Protein AF-A0A6G3WVZ4-F1 (afdb_monomer)

Foldseek 3Di:
DDLFDKDKDKDKDWDKDFDDLLLLLQLVCLQVVWHKFWADPVGATDVVHDQADPVPRDGTDFIWTFAQKWFFQDKDWDCQDDPPALDRHTWIFTFTQTQQHNGTDTFTEDDPDPVRDDGGFMWGFDADPHGDSDPCSRSGIYGDPDDRDNDHTHTDPSDDPDTDGMDIGIDMDIDMDTQDDQLSVQVVVVVVVWWKFFADPPPRDTDPSYRQADPVPRGGTDHIDTDDPDDDDPDKDWDADDDPPVPVDPDDPGDIDD

pLDDT: mean 92.44, std 9.27, range [46.09, 98.81]

Organism: NCBI:txid2706086

Nearest PDB structures (foldseek):
  6ok1-assembly1_D  TM=7.361E-01  e=2.446E-07  Thermomonospora curvata DSM 43183
  3irb-assembly2_B  TM=8.089E-01  e=1.164E-05  Saccharolobus solfataricus
  3irb-assembly1_A  TM=7.964E-01  e=2.155E-05  Saccharolobus solfataricus
  7pyt-assembly1_A  TM=6.857E-01  e=2.696E-05  Geobacter metallireducens GS-15
  5m3k-assembly1_E  TM=5.853E-01  e=7.386E-05  Pseudomonas protegens Pf-5

Secondary structure (DSSP, 8-state):
--SS--EEEEEE--EEEE--HHHHHHHHHHHHT-EEEEE-TTSPEESS--SB-TTT--B--EEEEE-SEEEEEEEEEESS--TTSS-SS-EEEEEEEETT-SS-EEEEE--SSGGG--TT-EEEEEE-SS--SSGGGEEEEEE--------PPEE-----SS---EEEE--EEEEEE--HHHHHHHHHHHHTT-EEEEE-TTT--EESS--SB-TTT--B--EEEEE-S-------EEE-S--TT-TT---PSSEEE-

Mean predicted aligned error: 7.7 Å

InterPro domains:
  IPR002878 ChsH2, C-terminal OB-fold domain [PF01796] (64-127)
  IPR012340 Nucleic acid-binding, OB-fold [SSF50249] (3-136)
  IPR012340 Nucleic acid-binding, OB-fold [SSF50249] (162-258)
  IPR022002 ChsH2, rubredoxin-like zinc ribbon domain [PF12172] (188-219)
  IPR052513 Thioester Dehydratase-Related Protein [PTHR34075] (157-257)

Radius of gyration: 27.41 Å; Cα contacts (8 Å, |Δi|>4): 533; chains: 1; bounding box: 62×41×70 Å

Solvent-accessible surface area (backbone atoms only — not comparable to full-atom values): 14886 Å² total; per-residue (Å²): 129,78,87,46,50,71,44,84,42,76,50,74,61,64,47,76,43,77,44,55,72,62,54,14,26,31,26,30,23,34,41,75,76,37,48,41,24,26,39,46,97,89,65,47,19,32,30,74,50,60,60,46,39,92,85,79,64,46,79,40,78,51,32,24,38,34,50,67,35,29,32,28,70,43,74,48,77,37,86,72,52,55,96,89,44,91,46,89,55,51,33,30,44,28,30,30,32,30,26,47,43,67,35,55,36,78,46,47,32,61,49,98,46,68,90,77,60,56,70,69,40,38,27,29,63,40,68,34,95,70,52,85,41,39,83,63,16,45,52,26,30,34,82,39,100,60,77,88,61,91,43,75,52,42,83,41,92,59,80,60,100,77,63,37,53,60,50,74,47,86,39,75,47,83,46,77,46,64,71,40,64,42,35,28,52,35,56,56,33,45,77,73,75,40,50,42,19,28,30,26,84,85,81,61,53,68,37,72,80,26,75,43,46,31,90,87,76,75,44,71,29,79,51,74,42,81,46,72,99,73,84,77,87,87,60,72,48,76,45,76,69,83,60,93,83,47,82,86,54,98,66,67,73,71,39,79,52,108

Sequence (258 aa):
MSDVLSAPLVVEFPFTRSLGPVQSAFLTGLRERTVLGVRTEDGTVLVPPVEYDPVTANEIRDLVEVAPTGTVTTWAWNPSPGRDQPLPTPFAWVLVRLDGAGTALLHVLDAPGPDAVRTGMRVRIRWAATRTGAITDIACFEPYEGEPGHCEPAPHTGEFAEPVTGIVTPARLDYVHTPGRAQSAYIKALEERRTVGERCPACRKVYVPPRGACPTCGVATAEQVEVGPRGTVTTFCIVNIKAAHTANLDIEVPYVYA

Structure (mmCIF, N/CA/C/O backbone):
data_AF-A0A6G3WVZ4-F1
#
_entry.id   AF-A0A6G3WVZ4-F1
#
loop_
_atom_site.group_PDB
_atom_site.id
_atom_site.type_symbol
_atom_site.label_atom_id
_atom_site.label_alt_id
_atom_site.label_comp_id
_atom_site.label_asym_id
_atom_site.label_entity_id
_atom_site.label_seq_id
_atom_site.pdbx_PDB_ins_code
_atom_site.Cartn_x
_atom_site.Cartn_y
_atom_site.Cartn_z
_atom_site.occupancy
_atom_site.B_iso_or_equiv
_atom_site.auth_seq_id
_atom_site.auth_comp_id
_atom_site.auth_asym_id
_atom_site.auth_atom_id
_atom_site.pdbx_PDB_model_num
ATOM 1 N N . MET A 1 1 ? 1.810 -18.420 -36.566 1.00 46.09 1 MET A N 1
ATOM 2 C CA . MET A 1 1 ? 2.264 -18.146 -35.185 1.00 46.09 1 MET A CA 1
ATOM 3 C C . MET A 1 1 ? 2.938 -16.788 -35.199 1.00 46.09 1 MET A C 1
ATOM 5 O O . MET A 1 1 ? 3.612 -16.501 -36.175 1.00 46.09 1 MET A O 1
ATOM 9 N N . SER A 1 2 ? 2.678 -15.929 -34.215 1.00 53.75 2 SER A N 1
ATOM 10 C CA . SER A 1 2 ? 3.282 -14.592 -34.164 1.00 53.75 2 SER A CA 1
ATOM 11 C C . SER A 1 2 ? 4.810 -14.704 -34.089 1.00 53.75 2 SER A C 1
ATOM 13 O O . SER A 1 2 ? 5.320 -15.350 -33.180 1.00 53.75 2 SER A O 1
ATOM 15 N N . ASP A 1 3 ? 5.534 -14.052 -35.004 1.00 78.31 3 ASP A N 1
ATOM 16 C CA . ASP A 1 3 ? 7.004 -13.948 -34.961 1.00 78.31 3 ASP A CA 1
ATOM 17 C C . ASP A 1 3 ? 7.520 -13.085 -33.796 1.00 78.31 3 ASP A C 1
ATOM 19 O O . ASP A 1 3 ? 8.730 -13.037 -33.541 1.00 78.31 3 ASP A O 1
ATOM 23 N N . VAL A 1 4 ? 6.612 -12.396 -33.103 1.00 91.62 4 VAL A N 1
ATOM 24 C CA . VAL A 1 4 ? 6.893 -11.565 -31.934 1.00 91.62 4 VAL A CA 1
ATOM 25 C C . VAL A 1 4 ? 6.910 -12.444 -30.687 1.00 91.62 4 VAL A C 1
ATOM 27 O O . VAL A 1 4 ? 5.941 -13.155 -30.417 1.00 91.62 4 VAL A O 1
ATOM 30 N N . LEU A 1 5 ? 8.018 -12.378 -29.946 1.00 93.19 5 LEU A N 1
ATOM 31 C CA . LEU A 1 5 ? 8.204 -13.077 -28.678 1.00 93.19 5 LEU A CA 1
ATOM 32 C C . LEU A 1 5 ? 7.252 -12.521 -27.614 1.00 93.19 5 LEU A C 1
ATOM 34 O O . LEU A 1 5 ? 6.790 -11.385 -27.703 1.00 93.19 5 LEU A O 1
ATOM 38 N N . SER A 1 6 ? 6.971 -13.315 -26.590 1.00 93.75 6 SER A N 1
ATOM 39 C CA . SER A 1 6 ? 6.197 -12.881 -25.433 1.00 93.75 6 SER A CA 1
ATOM 40 C C . SER A 1 6 ? 6.592 -13.711 -24.219 1.00 93.75 6 SER A C 1
ATOM 42 O O . SER A 1 6 ? 6.873 -14.901 -24.361 1.00 93.75 6 SER A O 1
ATOM 44 N N . ALA A 1 7 ? 6.639 -13.091 -23.044 1.00 93.44 7 ALA A N 1
ATOM 45 C CA . ALA A 1 7 ? 6.946 -13.775 -21.794 1.00 93.44 7 ALA A CA 1
ATOM 46 C C . ALA A 1 7 ? 6.254 -13.083 -20.608 1.00 93.44 7 ALA A C 1
ATOM 48 O O . ALA A 1 7 ? 6.052 -11.865 -20.647 1.00 93.44 7 ALA A O 1
ATOM 49 N N . PRO A 1 8 ? 5.909 -13.821 -19.538 1.00 92.94 8 PRO A N 1
ATOM 50 C CA . PRO A 1 8 ? 5.553 -13.211 -18.264 1.00 92.94 8 PRO A CA 1
ATOM 51 C C . PRO A 1 8 ? 6.708 -12.347 -17.749 1.00 92.94 8 PRO A C 1
ATOM 53 O O . PRO A 1 8 ? 7.864 -12.769 -17.767 1.00 92.94 8 PRO A O 1
ATOM 56 N N . LEU A 1 9 ? 6.388 -11.148 -17.278 1.00 89.94 9 LEU A N 1
ATOM 57 C CA . LEU A 1 9 ? 7.311 -10.243 -16.617 1.00 89.94 9 LEU A CA 1
ATOM 58 C C . LEU A 1 9 ? 6.680 -9.780 -15.310 1.00 89.94 9 LEU A C 1
ATOM 60 O O . LEU A 1 9 ? 5.564 -9.260 -15.279 1.00 89.94 9 LEU A O 1
ATOM 64 N N . VAL A 1 10 ? 7.428 -9.987 -14.235 1.00 89.44 10 VAL A N 1
ATOM 65 C CA . VAL A 1 10 ? 7.076 -9.524 -12.902 1.00 89.44 10 VAL A CA 1
ATOM 66 C C . VAL A 1 10 ? 7.991 -8.359 -12.573 1.00 89.44 10 VAL A C 1
ATOM 68 O O . VAL A 1 10 ? 9.213 -8.512 -12.575 1.00 89.44 10 VAL A O 1
ATOM 71 N N . VAL A 1 11 ? 7.405 -7.202 -12.284 1.00 86.62 11 VAL A N 1
ATOM 72 C CA . VAL A 1 11 ? 8.140 -6.057 -11.746 1.00 86.62 11 VAL A CA 1
ATOM 73 C C . VAL A 1 11 ? 7.825 -5.952 -10.264 1.00 86.62 11 VAL A C 1
ATOM 75 O O . VAL A 1 11 ? 6.671 -5.745 -9.894 1.00 86.62 11 VAL A O 1
ATOM 78 N N . GLU A 1 12 ? 8.849 -6.087 -9.425 1.00 84.69 12 GLU A N 1
ATOM 79 C CA . GLU A 1 12 ? 8.740 -5.916 -7.977 1.00 84.69 12 GLU A CA 1
ATOM 80 C C . GLU A 1 12 ? 9.643 -4.783 -7.509 1.00 84.69 12 GLU A C 1
ATOM 82 O O . GLU A 1 12 ? 10.837 -4.751 -7.809 1.00 84.69 12 GLU A O 1
ATOM 87 N N . PHE A 1 13 ? 9.064 -3.848 -6.763 1.00 82.44 13 PHE A N 1
ATOM 88 C CA . PHE A 1 13 ? 9.792 -2.747 -6.148 1.00 82.44 13 PHE A CA 1
ATOM 89 C C . PHE A 1 13 ? 9.258 -2.508 -4.731 1.00 82.44 13 PHE A C 1
ATOM 91 O O . PHE A 1 13 ? 8.518 -1.549 -4.503 1.00 82.44 13 PHE A O 1
ATOM 98 N N . PRO A 1 14 ? 9.551 -3.412 -3.777 1.00 83.56 14 PRO A N 1
ATOM 99 C CA . PRO A 1 14 ? 9.047 -3.279 -2.419 1.00 83.56 14 PRO A CA 1
ATOM 100 C C . PRO A 1 14 ? 9.517 -1.957 -1.805 1.00 83.56 14 PRO A C 1
ATOM 102 O O . PRO A 1 14 ? 10.689 -1.589 -1.901 1.00 83.56 14 PRO A O 1
ATOM 105 N N . PHE A 1 15 ? 8.592 -1.246 -1.167 1.00 82.94 15 PHE A N 1
ATOM 106 C CA . PHE A 1 15 ? 8.876 0.026 -0.522 1.00 82.94 15 PHE A CA 1
ATOM 107 C C . PHE A 1 15 ? 9.050 -0.183 0.978 1.00 82.94 15 PHE A C 1
ATOM 109 O O . PHE A 1 15 ? 8.104 -0.555 1.680 1.00 82.94 15 PHE A O 1
ATOM 116 N N . THR A 1 16 ? 10.267 0.065 1.459 1.00 88.12 16 THR A N 1
ATOM 117 C CA . THR A 1 16 ? 10.598 0.044 2.885 1.00 88.12 16 THR A CA 1
ATOM 118 C C . THR A 1 16 ? 10.416 1.433 3.476 1.00 88.12 16 THR A C 1
ATOM 120 O O . THR A 1 16 ? 10.986 2.406 2.984 1.00 88.12 16 THR A O 1
ATOM 123 N N . ARG A 1 17 ? 9.651 1.516 4.564 1.00 88.81 17 ARG A N 1
ATOM 124 C CA . ARG A 1 17 ? 9.366 2.756 5.288 1.00 88.81 17 ARG A CA 1
ATOM 125 C C . ARG A 1 17 ? 9.675 2.581 6.768 1.00 88.81 17 ARG A C 1
ATOM 127 O O . ARG A 1 17 ? 9.139 1.667 7.389 1.00 88.81 17 ARG A O 1
ATOM 134 N N . SER A 1 18 ? 10.445 3.505 7.336 1.00 94.31 18 SER A N 1
ATOM 135 C CA . SER A 1 18 ? 10.510 3.698 8.789 1.00 94.31 18 SER A CA 1
ATOM 136 C C . SER A 1 18 ? 9.233 4.367 9.291 1.00 94.31 18 SER A C 1
ATOM 138 O O . SER A 1 18 ? 8.680 5.252 8.631 1.00 94.31 18 SER A O 1
ATOM 140 N N . LEU A 1 19 ? 8.764 3.952 10.458 1.00 94.75 19 LEU A N 1
ATOM 141 C CA . LEU A 1 19 ? 7.553 4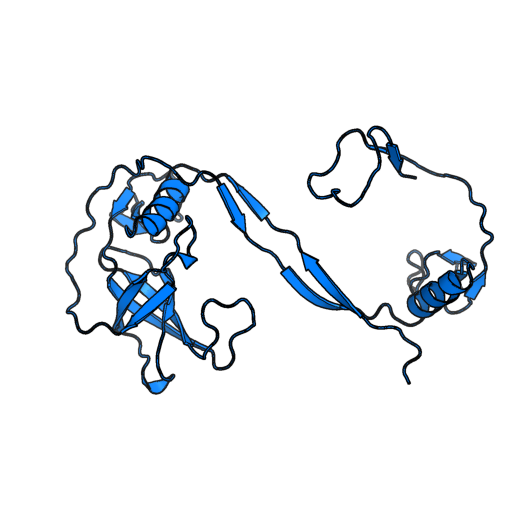.471 11.078 1.00 94.75 19 LEU A CA 1
ATOM 142 C C . LEU A 1 19 ? 7.912 5.503 12.145 1.00 94.75 19 LEU A C 1
ATOM 144 O O . LEU A 1 19 ? 8.794 5.265 12.969 1.00 94.75 19 LEU A O 1
ATOM 148 N N . GLY A 1 20 ? 7.214 6.638 12.139 1.00 94.06 20 GLY A N 1
ATOM 149 C CA . GLY A 1 20 ? 7.220 7.559 13.270 1.00 94.06 20 GLY A CA 1
ATOM 150 C C . GLY A 1 20 ? 6.380 7.026 14.438 1.00 94.06 20 GLY A C 1
ATOM 151 O O . GLY A 1 20 ? 5.736 5.978 14.315 1.00 94.06 20 GLY A O 1
ATOM 152 N N . PRO A 1 21 ? 6.359 7.734 15.579 1.00 95.56 21 PRO A N 1
A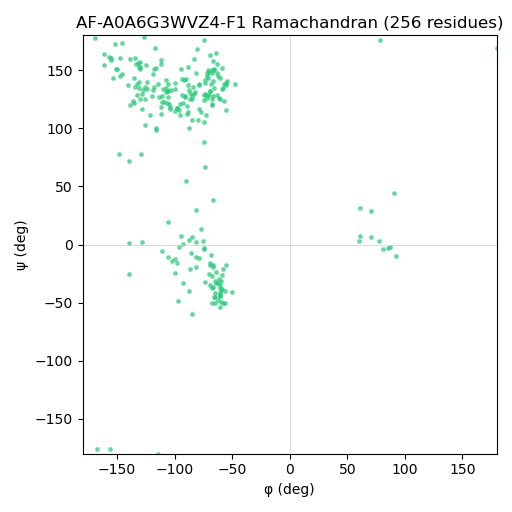TOM 153 C CA . PRO A 1 21 ? 5.755 7.246 16.821 1.00 95.56 21 PRO A CA 1
ATOM 154 C C . PRO A 1 21 ? 4.263 6.913 16.679 1.00 95.56 21 PRO A C 1
ATOM 156 O O . PRO A 1 21 ? 3.816 5.894 17.193 1.00 95.56 21 PRO A O 1
ATOM 159 N N . VAL A 1 22 ? 3.504 7.711 15.921 1.00 97.62 22 VAL A N 1
ATOM 160 C CA . VAL A 1 22 ? 2.058 7.509 15.722 1.00 97.62 22 VAL A CA 1
ATOM 161 C C . VAL A 1 22 ? 1.777 6.231 14.927 1.00 97.62 22 VAL A C 1
ATOM 163 O O . VAL A 1 22 ? 0.995 5.384 15.355 1.00 97.62 22 VAL A O 1
ATOM 166 N N . GLN A 1 23 ? 2.445 6.052 13.783 1.00 97.44 23 GLN A N 1
ATOM 167 C CA . GLN A 1 23 ? 2.226 4.875 12.937 1.00 97.44 23 GLN A CA 1
ATOM 168 C C . GLN A 1 23 ? 2.836 3.605 13.529 1.00 97.44 23 GLN A C 1
ATOM 170 O O . GLN A 1 23 ? 2.279 2.520 13.365 1.00 97.44 23 GLN A O 1
ATOM 175 N N . SER A 1 24 ? 3.956 3.740 14.245 1.00 97.69 24 SER A N 1
ATOM 176 C CA . SER A 1 24 ? 4.546 2.654 15.025 1.00 97.69 24 SER A CA 1
ATOM 177 C C . SER A 1 24 ? 3.565 2.163 16.088 1.00 97.69 24 SER A C 1
ATOM 179 O O . SER A 1 24 ? 3.280 0.965 16.137 1.00 97.69 24 SER A O 1
ATOM 181 N N . ALA A 1 25 ? 2.978 3.074 16.871 1.00 98.25 25 ALA A N 1
ATOM 182 C CA . ALA A 1 25 ? 1.987 2.733 17.884 1.00 98.25 25 ALA A CA 1
ATOM 183 C C . ALA A 1 25 ? 0.748 2.070 17.272 1.00 98.25 25 ALA A C 1
ATOM 185 O O . ALA A 1 25 ? 0.299 1.051 17.782 1.00 98.25 25 ALA A O 1
ATOM 186 N N . PHE A 1 26 ? 0.222 2.586 16.158 1.00 98.44 26 PHE A N 1
ATOM 187 C CA . PHE A 1 26 ? -0.941 1.994 15.492 1.00 98.44 26 PHE A CA 1
ATOM 188 C C . PHE A 1 26 ? -0.691 0.563 15.023 1.00 98.44 26 PHE A C 1
ATOM 190 O O . PHE A 1 26 ? -1.442 -0.342 15.378 1.00 98.44 26 PHE A O 1
ATOM 197 N N . LEU A 1 27 ? 0.371 0.344 14.245 1.00 98.12 27 LEU A N 1
ATOM 198 C CA . LEU A 1 27 ? 0.673 -0.975 13.696 1.00 98.12 27 LEU A CA 1
ATOM 199 C C . LEU A 1 27 ? 1.061 -1.968 14.794 1.00 98.12 27 LEU A C 1
ATOM 201 O O . LEU A 1 27 ? 0.648 -3.124 14.743 1.00 98.12 27 LEU A O 1
ATOM 205 N N . THR A 1 28 ? 1.780 -1.515 15.824 1.00 98.44 28 THR A N 1
ATOM 206 C CA . THR A 1 28 ? 2.047 -2.341 17.009 1.00 98.44 28 THR A CA 1
ATOM 207 C C . THR A 1 28 ? 0.756 -2.653 17.764 1.00 98.44 28 THR A C 1
ATOM 209 O O . THR A 1 28 ? 0.532 -3.800 18.130 1.00 98.44 28 THR A O 1
ATOM 212 N N . GLY A 1 29 ? -0.141 -1.678 17.916 1.00 98.31 29 GLY A N 1
ATOM 213 C CA . GLY A 1 29 ? -1.463 -1.868 18.504 1.00 98.31 29 GLY A CA 1
ATOM 214 C C . GLY A 1 29 ? -2.255 -2.947 17.773 1.00 98.31 29 GLY A C 1
ATOM 215 O O . GLY A 1 29 ? -2.713 -3.892 18.411 1.00 98.31 29 GLY A O 1
ATOM 216 N N . LEU A 1 30 ? -2.345 -2.887 16.438 1.00 98.44 30 LEU A N 1
ATOM 217 C CA . LEU A 1 30 ? -3.017 -3.932 15.655 1.00 98.44 30 LEU A CA 1
ATOM 218 C C . LEU A 1 30 ? -2.405 -5.311 15.920 1.00 98.44 30 LEU A C 1
ATOM 220 O O . LEU A 1 30 ? -3.134 -6.294 16.096 1.00 98.44 30 LEU A O 1
ATOM 224 N N . ARG A 1 31 ? -1.072 -5.374 16.029 1.00 98.25 31 ARG A N 1
ATOM 225 C CA . ARG A 1 31 ? -0.372 -6.605 16.389 1.00 98.25 31 ARG A CA 1
ATOM 226 C C . ARG A 1 31 ? -0.796 -7.126 17.756 1.00 98.25 31 ARG A C 1
ATOM 228 O O . ARG A 1 31 ? -1.016 -8.326 17.893 1.00 98.25 31 ARG A O 1
ATOM 235 N N . GLU A 1 32 ? -1.002 -6.247 18.731 1.00 98.06 32 GLU A N 1
ATOM 236 C CA . GLU A 1 32 ? -1.445 -6.581 20.091 1.00 98.06 32 GLU A CA 1
ATOM 237 C C . GLU A 1 32 ? -2.979 -6.649 20.273 1.00 98.06 32 GLU A C 1
ATOM 239 O O . GLU A 1 32 ? -3.444 -6.963 21.365 1.00 98.06 32 GLU A O 1
ATOM 244 N N . ARG A 1 33 ? -3.770 -6.488 19.197 1.00 98.06 33 ARG A N 1
ATOM 245 C CA . ARG A 1 33 ? -5.257 -6.446 19.185 1.00 98.06 33 ARG A CA 1
ATOM 246 C C . ARG A 1 33 ? -5.880 -5.195 19.807 1.00 98.06 33 ARG A C 1
ATOM 248 O O . ARG A 1 33 ? -7.025 -5.230 20.257 1.00 98.06 33 ARG A O 1
ATOM 255 N N . THR A 1 34 ? -5.161 -4.088 19.750 1.00 97.75 34 THR A N 1
ATOM 256 C CA . THR A 1 34 ? -5.608 -2.764 20.177 1.00 97.75 34 THR A CA 1
ATOM 257 C C . THR A 1 34 ? -5.715 -1.857 18.957 1.00 97.75 34 THR A C 1
ATOM 259 O O . THR A 1 34 ? -4.763 -1.719 18.192 1.00 97.75 34 THR A O 1
ATOM 262 N N . VAL A 1 35 ? -6.866 -1.217 18.742 1.00 98.19 35 VAL A N 1
ATOM 263 C CA . VAL A 1 35 ? -7.009 -0.263 17.634 1.00 98.19 35 VAL A CA 1
ATOM 264 C C . VAL A 1 35 ? -6.785 1.141 18.164 1.00 98.19 35 VAL A C 1
ATOM 266 O O . VAL A 1 35 ? -7.565 1.631 18.974 1.00 98.19 35 VAL A O 1
ATOM 269 N N . LEU A 1 36 ? -5.729 1.794 17.687 1.00 98.50 36 LEU A N 1
ATOM 270 C CA . LEU A 1 36 ? -5.434 3.174 18.053 1.00 98.50 36 LEU A CA 1
ATOM 271 C C . LEU A 1 36 ? -5.896 4.145 16.964 1.00 98.50 36 LEU A C 1
ATOM 273 O O . LEU A 1 36 ? -5.717 3.898 15.772 1.00 98.50 36 LEU A O 1
ATOM 277 N N . GLY A 1 37 ? -6.463 5.264 17.391 1.00 98.25 37 GLY A N 1
ATOM 278 C CA . GLY A 1 37 ? -6.629 6.476 16.602 1.00 98.25 37 GLY A CA 1
ATOM 279 C C . GLY A 1 37 ? -5.796 7.616 17.177 1.00 98.25 37 GLY A C 1
ATOM 280 O O . GLY A 1 37 ? -5.112 7.457 18.188 1.00 98.25 37 GLY A O 1
ATOM 281 N N . VAL A 1 38 ? -5.869 8.778 16.537 1.00 98.44 38 VAL A N 1
ATOM 282 C CA . VAL A 1 38 ? -5.270 10.023 17.038 1.00 98.44 38 VAL A CA 1
ATOM 283 C C . VAL A 1 38 ? -6.339 11.104 17.101 1.00 98.44 38 VAL A C 1
ATOM 285 O O . VAL A 1 38 ? -7.145 11.229 16.178 1.00 98.44 38 VAL A O 1
ATOM 288 N N . ARG A 1 39 ? -6.378 11.855 18.198 1.00 98.00 39 ARG A N 1
ATOM 289 C CA . ARG A 1 39 ? -7.319 12.953 18.404 1.00 98.00 39 ARG A CA 1
ATOM 290 C C . ARG A 1 39 ? -6.754 14.250 17.813 1.00 98.00 39 ARG A C 1
ATOM 292 O O . ARG A 1 39 ? -5.608 14.611 18.075 1.00 98.00 39 ARG A O 1
ATOM 299 N N . THR A 1 40 ? -7.561 14.933 17.011 1.00 97.12 40 THR A N 1
ATOM 300 C CA . THR A 1 40 ? -7.302 16.286 16.493 1.00 97.12 40 THR A CA 1
ATOM 301 C C . THR A 1 40 ? -7.650 17.348 17.536 1.00 97.12 40 THR A C 1
ATOM 303 O O . THR A 1 40 ? -8.314 17.073 18.537 1.00 97.12 40 THR A O 1
ATOM 306 N N . GLU A 1 41 ? -7.245 18.595 17.294 1.00 94.12 41 GLU A N 1
ATOM 307 C CA . GLU A 1 41 ? -7.554 19.719 18.193 1.00 94.12 41 GLU A CA 1
ATOM 308 C C . GLU A 1 41 ? -9.065 19.973 18.342 1.00 94.12 41 GLU A C 1
ATOM 310 O O . GLU A 1 41 ? -9.519 20.397 19.403 1.00 94.12 41 GLU A O 1
ATOM 315 N N . ASP A 1 42 ? -9.856 19.669 17.306 1.00 93.75 42 ASP A N 1
ATOM 316 C CA . ASP A 1 42 ? -11.322 19.774 17.332 1.00 93.75 42 ASP A CA 1
ATOM 317 C C . ASP A 1 42 ? -12.023 18.568 17.995 1.00 93.75 42 ASP A C 1
ATOM 319 O O . ASP A 1 42 ? -13.252 18.525 18.075 1.00 93.75 42 ASP A O 1
ATOM 323 N N . GLY A 1 43 ? -11.251 17.601 18.503 1.00 94.31 43 GLY A N 1
ATOM 324 C CA . GLY A 1 43 ? -11.739 16.415 19.205 1.00 94.31 43 GLY A CA 1
ATOM 325 C C . GLY A 1 43 ? -12.088 15.227 18.303 1.00 94.31 43 GLY A C 1
ATOM 326 O O . GLY A 1 43 ? -12.436 14.163 18.821 1.00 94.31 43 GLY A O 1
ATOM 327 N N . THR A 1 44 ? -11.977 15.359 16.979 1.00 96.06 44 THR A N 1
ATOM 328 C CA . THR A 1 44 ? -12.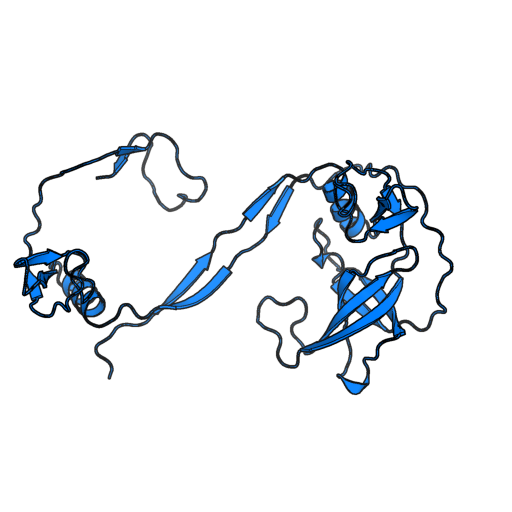194 14.252 16.037 1.00 96.06 44 THR A CA 1
ATOM 329 C C . THR A 1 44 ? -11.119 13.173 16.202 1.00 96.06 44 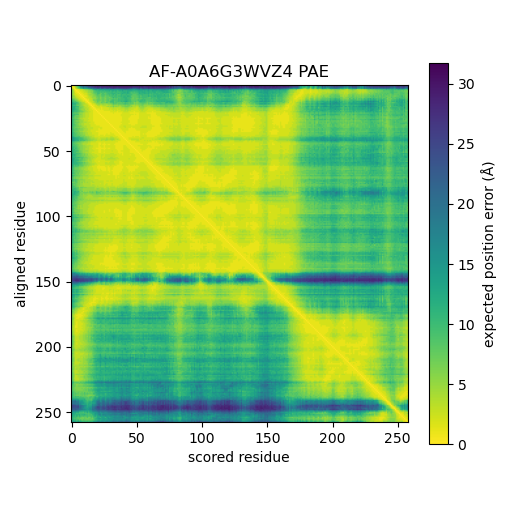THR A C 1
ATOM 331 O O . THR A 1 44 ? -9.928 13.455 16.272 1.00 96.06 44 THR A O 1
ATOM 334 N N . VAL A 1 45 ? -11.514 11.898 16.227 1.00 97.94 45 VAL A N 1
ATOM 335 C CA . VAL A 1 45 ? -10.563 10.773 16.279 1.00 97.94 45 VAL A CA 1
ATOM 336 C C . VAL A 1 45 ? -10.333 10.198 14.881 1.00 97.94 45 VAL A C 1
ATOM 338 O O . VAL A 1 45 ? -11.257 9.686 14.241 1.00 97.94 45 VAL A O 1
ATOM 341 N N . LEU A 1 46 ? -9.096 10.265 14.396 1.00 98.44 46 LEU A N 1
ATOM 342 C CA . LEU A 1 46 ? -8.693 9.769 13.082 1.00 98.44 46 LEU A CA 1
ATOM 343 C C . LEU A 1 46 ? -8.219 8.312 13.169 1.00 98.44 46 LEU A C 1
ATOM 345 O O . LEU A 1 46 ? -7.339 7.994 13.970 1.00 98.44 46 LEU A O 1
ATOM 349 N N . VAL A 1 47 ? -8.800 7.438 12.341 1.00 97.94 47 VAL A N 1
ATOM 350 C CA . VAL A 1 47 ? -8.454 6.016 12.215 1.00 97.94 47 VAL A CA 1
ATOM 351 C C . VAL A 1 47 ? -8.458 5.624 10.726 1.00 97.94 47 VAL A C 1
ATOM 353 O O . VAL A 1 47 ? -9.512 5.698 10.091 1.00 97.94 47 VAL A O 1
ATOM 356 N N . PRO A 1 48 ? -7.330 5.154 10.157 1.00 97.62 48 PRO A N 1
ATOM 357 C CA . PRO A 1 48 ? -6.005 5.055 10.776 1.00 97.62 48 PRO A CA 1
ATOM 358 C C . PRO A 1 48 ? -5.465 6.413 11.249 1.00 97.62 48 PRO A C 1
ATOM 360 O O . PRO A 1 48 ? -5.810 7.440 10.658 1.00 97.62 48 PRO A O 1
ATOM 363 N N . PRO A 1 49 ? -4.617 6.443 12.288 1.00 97.81 49 PRO A N 1
ATOM 364 C CA . PRO A 1 49 ? -4.052 7.689 12.764 1.00 97.81 49 PRO A CA 1
ATOM 365 C C . PRO A 1 49 ? -3.023 8.252 11.777 1.00 97.81 49 PRO A C 1
ATOM 367 O O . PRO A 1 49 ? -2.343 7.523 11.047 1.00 97.81 49 PRO A O 1
ATOM 370 N N . VAL A 1 50 ? -2.907 9.577 11.767 1.00 96.94 50 VAL A N 1
ATOM 371 C CA . VAL A 1 50 ? -1.967 10.346 10.941 1.00 96.94 50 VAL A CA 1
ATOM 372 C C . VAL A 1 50 ? -1.119 11.252 11.831 1.00 96.94 50 VAL A C 1
ATOM 374 O O . VAL A 1 50 ? -1.527 11.602 12.929 1.00 96.94 50 VAL A O 1
ATOM 377 N N . GLU A 1 51 ? 0.082 11.607 11.383 1.00 96.62 51 GLU A N 1
ATOM 378 C CA . GLU A 1 51 ? 1.040 12.387 12.191 1.00 96.62 51 GLU A CA 1
ATOM 379 C C . GLU A 1 51 ? 0.744 13.895 12.175 1.00 96.62 51 GLU A C 1
ATOM 381 O O . GLU A 1 51 ? 1.183 14.627 13.060 1.00 96.62 51 GLU A O 1
ATOM 386 N N . TYR A 1 52 ? -0.024 14.351 11.185 1.00 97.38 52 TYR A N 1
ATOM 387 C CA . TYR A 1 52 ? -0.400 15.746 11.002 1.00 97.38 52 TYR A CA 1
ATOM 388 C C . TYR A 1 52 ? -1.895 15.850 10.735 1.00 97.38 52 TYR A C 1
ATOM 390 O O . TYR A 1 52 ? -2.451 15.057 9.969 1.00 97.38 52 TYR A O 1
ATOM 398 N N . ASP A 1 53 ? -2.527 16.841 11.349 1.00 96.62 53 ASP A N 1
ATOM 399 C CA . ASP A 1 53 ? -3.932 17.153 11.144 1.00 96.62 53 ASP A CA 1
ATOM 400 C C . ASP A 1 53 ? -4.178 17.533 9.666 1.00 96.62 53 ASP A C 1
ATOM 402 O O . ASP A 1 53 ? -3.502 18.422 9.138 1.00 96.62 53 ASP A O 1
ATOM 406 N N . PRO A 1 54 ? -5.120 16.878 8.962 1.00 95.12 54 PRO A N 1
ATOM 407 C CA . PRO A 1 54 ? -5.356 17.125 7.540 1.00 95.12 54 PRO A CA 1
ATOM 408 C C . PRO A 1 54 ? -5.978 18.498 7.242 1.00 95.12 54 PRO A C 1
ATOM 410 O O . PRO A 1 54 ? -5.981 18.921 6.086 1.00 95.12 54 PRO A O 1
ATOM 413 N N . VAL A 1 55 ? -6.528 19.178 8.251 1.00 96.06 55 VAL A N 1
ATOM 414 C CA . VAL A 1 55 ? -7.148 20.502 8.140 1.00 96.06 55 VAL A CA 1
ATOM 415 C C . VAL A 1 55 ? -6.159 21.592 8.544 1.00 96.06 55 VAL A C 1
ATOM 417 O O . VAL A 1 55 ? -6.002 22.568 7.811 1.00 96.06 55 VAL A O 1
ATOM 420 N N . THR A 1 56 ? -5.489 21.444 9.690 1.00 96.44 56 THR A N 1
ATOM 421 C CA . THR A 1 56 ? -4.631 22.506 10.254 1.00 96.44 56 THR A CA 1
ATOM 422 C C . THR A 1 56 ? -3.147 22.343 9.936 1.00 96.44 56 THR A C 1
ATOM 424 O O . THR A 1 56 ? -2.392 23.300 10.083 1.00 96.44 56 THR A O 1
ATOM 427 N N . ALA A 1 57 ? -2.722 21.157 9.487 1.00 96.62 57 ALA A N 1
ATOM 428 C CA . ALA A 1 57 ? -1.324 20.754 9.314 1.00 96.62 57 ALA A CA 1
ATOM 429 C C . ALA A 1 57 ? -0.481 20.751 10.606 1.00 96.62 57 ALA A C 1
ATOM 431 O O . ALA A 1 57 ? 0.731 20.526 10.541 1.00 96.62 57 ALA A O 1
ATOM 432 N N . ASN A 1 58 ? -1.096 20.956 11.776 1.00 96.94 58 ASN A N 1
ATOM 433 C CA . ASN A 1 58 ? -0.414 20.827 13.059 1.00 96.94 58 ASN A CA 1
ATOM 434 C C . ASN A 1 58 ? -0.035 19.368 13.314 1.00 96.94 58 ASN A C 1
ATOM 436 O O . ASN A 1 58 ? -0.731 18.438 12.903 1.00 96.94 58 ASN A O 1
ATOM 440 N N . GLU A 1 59 ? 1.078 19.163 14.008 1.00 97.31 59 GLU A N 1
ATOM 441 C CA . GLU A 1 59 ? 1.473 17.832 14.452 1.00 97.31 59 GLU A CA 1
ATOM 442 C C . GLU A 1 59 ? 0.525 17.334 15.551 1.00 97.31 59 GLU A C 1
ATOM 444 O O . GLU A 1 59 ? 0.269 18.046 16.522 1.00 97.31 59 GLU A O 1
ATOM 449 N N . ILE A 1 60 ? 0.044 16.096 15.421 1.00 96.94 60 ILE A N 1
ATOM 450 C CA . ILE A 1 60 ? -0.882 15.474 16.372 1.00 96.94 60 ILE A CA 1
ATOM 451 C C . ILE A 1 60 ? -0.313 14.154 16.894 1.00 96.94 60 ILE A C 1
ATOM 453 O O . ILE A 1 60 ? 0.222 13.334 16.147 1.00 96.94 60 ILE A O 1
ATOM 457 N N . ARG A 1 61 ? -0.396 13.961 18.215 1.00 96.25 61 ARG A N 1
ATOM 458 C CA . ARG A 1 61 ? 0.161 12.790 18.920 1.00 96.25 61 ARG A CA 1
ATOM 459 C C . ARG A 1 61 ? -0.737 12.237 20.028 1.00 96.25 61 ARG A C 1
ATOM 461 O O . ARG A 1 61 ? -0.333 11.294 20.699 1.00 96.25 61 ARG A O 1
ATOM 468 N N . ASP A 1 62 ? -1.920 12.815 20.239 1.00 97.38 62 ASP A N 1
ATOM 469 C CA . ASP A 1 62 ? -2.850 12.379 21.286 1.00 97.38 62 ASP A CA 1
ATOM 470 C C . ASP A 1 62 ? -3.520 11.060 20.874 1.00 97.38 62 ASP A C 1
ATOM 472 O O . ASP A 1 62 ? -4.540 11.046 20.182 1.00 97.38 62 ASP A O 1
ATOM 476 N N . LEU A 1 63 ? -2.872 9.943 21.210 1.00 98.38 63 LEU A N 1
ATOM 477 C CA . LEU A 1 63 ? -3.322 8.604 20.852 1.00 98.38 63 LEU A CA 1
ATOM 478 C C . LEU A 1 63 ? -4.452 8.144 21.771 1.00 98.38 63 LEU A C 1
ATOM 480 O O . LEU A 1 63 ? -4.409 8.292 22.993 1.00 98.38 63 LEU A O 1
ATOM 484 N N . VAL A 1 64 ? -5.457 7.523 21.163 1.00 98.25 64 VAL A N 1
ATOM 485 C CA . VAL A 1 64 ? -6.626 6.995 21.864 1.00 98.25 64 VAL A CA 1
ATOM 486 C C . VAL A 1 64 ? -6.967 5.604 21.357 1.00 98.25 64 VAL A C 1
ATOM 488 O O . VAL A 1 64 ? -6.849 5.325 20.166 1.00 98.25 64 VAL A O 1
ATOM 491 N N . GLU A 1 65 ? -7.405 4.728 22.247 1.00 97.94 65 GLU A N 1
ATOM 492 C CA . GLU A 1 65 ? -7.945 3.421 21.900 1.00 97.94 65 GLU A CA 1
ATOM 493 C C . GLU A 1 65 ? -9.416 3.549 21.490 1.00 97.94 65 GLU A C 1
ATOM 495 O O . GLU A 1 65 ? -10.217 4.179 22.185 1.00 97.94 65 GLU A O 1
ATOM 500 N N . VAL A 1 66 ? -9.767 2.947 20.353 1.00 97.31 66 VAL A N 1
ATOM 501 C CA . VAL A 1 66 ? -11.143 2.831 19.852 1.00 97.31 66 VAL A CA 1
ATOM 502 C C . VAL A 1 66 ? -11.596 1.375 19.891 1.00 97.31 66 VAL A C 1
ATOM 504 O O . VAL A 1 66 ? -10.780 0.450 19.897 1.00 97.31 66 VAL A O 1
ATOM 507 N N . ALA A 1 67 ? -12.909 1.149 19.890 1.00 96.62 67 ALA A N 1
ATOM 508 C CA . ALA A 1 67 ? -13.431 -0.207 19.974 1.00 96.62 67 ALA A CA 1
ATOM 509 C C . ALA A 1 67 ? -13.106 -1.021 18.703 1.00 96.62 67 ALA A C 1
ATOM 511 O O . ALA A 1 67 ? -13.109 -0.483 17.593 1.00 96.62 67 ALA A O 1
ATOM 512 N N . PRO A 1 68 ? -12.949 -2.354 18.812 1.00 96.62 68 PRO A N 1
ATOM 513 C CA . PRO A 1 68 ? -12.817 -3.245 17.657 1.00 96.62 68 PRO A CA 1
ATOM 514 C C . PRO A 1 68 ? -14.165 -3.521 16.957 1.00 96.62 68 PRO A C 1
ATOM 516 O O . PRO A 1 68 ? -14.275 -4.451 16.154 1.00 96.62 68 PRO A O 1
ATOM 519 N N . THR A 1 69 ? -15.205 -2.748 17.273 1.00 97.44 69 THR A N 1
ATOM 520 C CA . THR A 1 69 ? -16.552 -2.820 16.693 1.00 97.44 69 THR A CA 1
ATOM 521 C C . THR A 1 69 ? -16.865 -1.531 15.952 1.00 97.44 69 THR A C 1
ATOM 523 O O . THR A 1 69 ? -16.325 -0.476 16.273 1.00 97.44 69 THR A O 1
ATOM 526 N N . GLY A 1 70 ? -17.722 -1.598 14.937 1.00 96.88 70 GLY A N 1
ATOM 527 C CA . GLY A 1 70 ? -18.066 -0.422 14.149 1.00 96.88 70 GLY A CA 1
ATOM 528 C C . GLY A 1 70 ? -19.265 -0.617 13.238 1.00 96.88 70 GLY A C 1
ATOM 529 O O . GLY A 1 70 ? -19.933 -1.654 13.236 1.00 96.88 70 GLY A O 1
ATOM 530 N N . THR A 1 71 ? -19.535 0.419 12.452 1.00 97.50 71 THR A N 1
ATOM 531 C CA . THR A 1 71 ? -20.640 0.464 11.495 1.00 97.50 71 THR A CA 1
ATOM 532 C C . THR A 1 71 ? -20.102 0.648 10.082 1.00 97.50 71 THR A C 1
ATOM 534 O O . THR A 1 71 ? -19.290 1.541 9.834 1.00 97.50 71 THR A O 1
ATOM 537 N N . VAL A 1 72 ? -20.600 -0.150 9.135 1.00 98.44 72 VAL A N 1
ATOM 538 C CA . VAL A 1 72 ? -20.320 0.034 7.703 1.00 98.44 72 VAL A CA 1
ATOM 539 C C . VAL A 1 72 ? -20.971 1.332 7.218 1.00 98.44 72 VAL A C 1
ATOM 541 O O . VAL A 1 72 ? -22.190 1.486 7.303 1.00 98.44 72 VAL A O 1
ATOM 544 N N . THR A 1 73 ? -20.182 2.268 6.692 1.00 98.44 73 THR A N 1
ATOM 545 C CA . THR A 1 73 ? -20.667 3.550 6.150 1.00 98.44 73 THR A CA 1
ATOM 546 C C . THR A 1 73 ? -20.939 3.479 4.648 1.00 98.44 73 THR A C 1
ATOM 548 O O . THR A 1 73 ? -21.875 4.109 4.161 1.00 98.44 73 THR A O 1
ATOM 551 N N . THR A 1 74 ? -20.164 2.687 3.910 1.00 98.69 74 THR A N 1
ATOM 552 C CA . THR A 1 74 ? -20.385 2.362 2.494 1.00 98.69 74 THR A CA 1
ATOM 553 C C . THR A 1 74 ? -19.602 1.105 2.124 1.00 98.69 74 THR A C 1
ATOM 555 O O . THR A 1 74 ? -18.712 0.686 2.871 1.00 98.69 74 THR A O 1
ATOM 558 N N . TRP A 1 75 ? -19.939 0.487 0.993 1.00 98.69 75 TRP A N 1
ATOM 559 C CA . TRP A 1 75 ? -19.351 -0.780 0.577 1.00 98.69 75 TRP A CA 1
ATOM 560 C C . TRP A 1 75 ? -19.410 -1.005 -0.938 1.00 98.69 75 TRP A C 1
ATOM 562 O O . TRP A 1 75 ? -20.211 -0.391 -1.644 1.00 98.69 75 TRP A O 1
ATOM 572 N N . ALA A 1 76 ? -18.566 -1.915 -1.424 1.00 98.56 76 ALA A N 1
ATOM 573 C CA . ALA A 1 76 ? -18.585 -2.428 -2.790 1.00 98.56 76 ALA A CA 1
ATOM 574 C C . ALA A 1 76 ? -18.299 -3.936 -2.799 1.00 98.56 76 ALA A C 1
ATOM 576 O O . ALA A 1 76 ? -17.402 -4.412 -2.099 1.00 98.56 76 ALA A O 1
ATOM 577 N N . TRP A 1 77 ? -19.052 -4.692 -3.600 1.00 98.50 77 TRP A N 1
ATOM 578 C CA . TRP A 1 77 ? -18.853 -6.136 -3.732 1.00 98.50 77 TRP A CA 1
ATOM 579 C C . TRP A 1 77 ? -17.671 -6.467 -4.642 1.00 98.50 77 TRP A C 1
ATOM 581 O O . TRP A 1 77 ? -17.534 -5.896 -5.724 1.00 98.50 77 TRP A O 1
ATOM 591 N N . ASN A 1 78 ? -16.871 -7.450 -4.241 1.00 98.00 78 ASN A N 1
ATOM 592 C CA . ASN A 1 78 ? -15.800 -8.013 -5.044 1.00 98.00 78 ASN A CA 1
ATOM 593 C C . ASN A 1 78 ? -16.089 -9.494 -5.356 1.00 98.00 78 ASN A C 1
ATOM 595 O O . ASN A 1 78 ? -15.823 -10.364 -4.524 1.00 98.00 78 ASN A O 1
ATOM 599 N N . PRO A 1 79 ? -16.631 -9.805 -6.549 1.00 97.50 79 PRO A N 1
ATOM 600 C CA . PRO A 1 79 ? -17.033 -11.164 -6.905 1.00 97.50 79 PRO A CA 1
ATOM 601 C C . PRO A 1 79 ? -15.863 -12.062 -7.324 1.00 97.50 79 PRO A C 1
ATOM 603 O O . PRO A 1 79 ? -16.052 -13.263 -7.506 1.00 97.50 79 PRO A O 1
ATOM 606 N N . SER A 1 80 ? -14.673 -11.509 -7.559 1.00 96.31 80 SER A N 1
ATOM 607 C CA . SER A 1 80 ? -13.525 -12.262 -8.076 1.00 96.31 80 SER A CA 1
ATOM 608 C C . SER A 1 80 ? -12.220 -11.671 -7.541 1.00 96.31 80 SER A C 1
ATOM 610 O O . SER A 1 80 ? -11.547 -10.924 -8.256 1.00 96.31 80 SER A O 1
ATOM 612 N N . PRO A 1 81 ? -11.869 -11.971 -6.276 1.00 95.19 81 PRO A N 1
ATOM 613 C CA . PRO A 1 81 ? -10.627 -11.503 -5.682 1.00 95.19 81 PRO A CA 1
ATOM 614 C C . PRO A 1 81 ? -9.398 -11.888 -6.502 1.00 95.19 81 PRO A C 1
ATOM 616 O O . PRO A 1 81 ? -9.268 -13.018 -6.975 1.00 95.19 81 PRO A O 1
ATOM 619 N N . GLY A 1 82 ? -8.475 -10.938 -6.646 1.00 89.94 82 GLY A N 1
ATOM 620 C CA . GLY A 1 82 ? -7.146 -11.214 -7.185 1.00 89.94 82 GLY A CA 1
ATOM 621 C C . GLY A 1 82 ? -6.302 -12.049 -6.217 1.00 89.94 82 GLY A C 1
ATOM 622 O O . GLY A 1 82 ? -6.582 -12.101 -5.022 1.00 89.94 82 GLY A O 1
ATOM 623 N N . ARG A 1 83 ? -5.227 -12.657 -6.733 1.00 83.69 83 ARG A N 1
ATOM 624 C CA . ARG A 1 83 ? -4.328 -13.566 -5.994 1.00 83.69 83 ARG A CA 1
ATOM 625 C C . ARG A 1 83 ? -3.831 -13.016 -4.652 1.00 83.69 83 ARG A C 1
ATOM 627 O O . ARG A 1 83 ? -3.761 -13.770 -3.691 1.00 83.69 83 ARG A O 1
ATOM 634 N N . ASP A 1 84 ? -3.495 -11.730 -4.605 1.00 84.31 84 ASP A N 1
ATOM 635 C CA . ASP A 1 84 ? -2.842 -11.096 -3.451 1.00 84.31 84 ASP A CA 1
ATOM 636 C C . ASP A 1 84 ? -3.801 -10.193 -2.649 1.00 84.31 84 ASP A C 1
ATOM 638 O O . ASP A 1 84 ? -3.374 -9.306 -1.910 1.00 84.31 84 ASP A O 1
ATOM 642 N N . GLN A 1 85 ? -5.114 -10.381 -2.812 1.00 90.75 85 GLN A N 1
ATOM 643 C CA . GLN A 1 85 ? -6.115 -9.676 -2.012 1.00 90.75 85 GLN A CA 1
ATOM 644 C C . GLN A 1 85 ? -6.362 -10.368 -0.660 1.00 90.75 85 GLN A C 1
ATOM 646 O O . GLN A 1 85 ? -6.065 -11.554 -0.519 1.00 90.75 85 GLN A O 1
ATOM 651 N N . PRO A 1 86 ? -6.921 -9.656 0.342 1.00 91.69 86 PRO A N 1
ATOM 652 C CA . PRO A 1 86 ? -6.965 -10.151 1.721 1.00 91.69 86 PRO A CA 1
ATOM 653 C C . PRO A 1 86 ? -7.712 -11.475 1.922 1.00 91.69 86 PRO A C 1
ATOM 655 O O . PRO A 1 86 ? -7.349 -12.243 2.809 1.00 91.69 86 PRO A O 1
ATOM 658 N N . LEU A 1 87 ? -8.743 -11.749 1.114 1.00 94.56 87 LEU A N 1
ATOM 659 C CA . LEU A 1 87 ? -9.501 -12.999 1.158 1.00 94.56 87 LEU A CA 1
ATOM 660 C C . LEU A 1 87 ? -9.498 -13.677 -0.225 1.00 94.56 87 LEU A C 1
ATOM 662 O O . LEU A 1 87 ? -9.659 -12.989 -1.235 1.00 94.56 87 LEU A O 1
ATOM 666 N N . PRO A 1 88 ? -9.366 -15.018 -0.286 1.00 94.69 88 PRO A N 1
ATOM 667 C CA . PRO A 1 88 ? -9.346 -15.770 -1.544 1.00 94.69 88 PRO A CA 1
ATOM 668 C C . PRO A 1 88 ? -10.748 -16.037 -2.121 1.00 94.69 88 PRO A C 1
ATOM 670 O O . PRO A 1 88 ? -10.874 -16.518 -3.245 1.00 94.69 88 PRO A O 1
ATOM 673 N N . THR A 1 89 ? -11.804 -15.768 -1.354 1.00 95.69 89 THR A N 1
ATOM 674 C CA . THR A 1 89 ? -13.214 -15.946 -1.73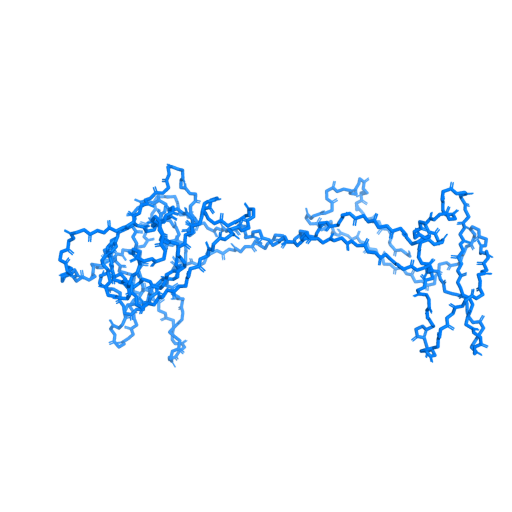5 1.00 95.69 89 THR A CA 1
ATOM 675 C C . THR A 1 89 ? -13.902 -14.593 -1.878 1.00 95.69 89 THR A C 1
ATOM 677 O O . THR A 1 89 ? -13.444 -13.647 -1.244 1.00 95.69 89 THR A O 1
ATOM 680 N N . PRO A 1 90 ? -14.992 -14.468 -2.661 1.00 97.81 90 PRO A N 1
ATOM 681 C CA . PRO A 1 90 ? -15.730 -13.211 -2.797 1.00 97.81 90 PRO A CA 1
ATOM 682 C C . PRO A 1 90 ? -16.033 -12.543 -1.452 1.00 97.81 90 PRO A C 1
ATOM 684 O O . PRO A 1 90 ? -16.388 -13.220 -0.490 1.00 97.81 90 PRO A O 1
ATOM 687 N N . PHE A 1 91 ? -15.883 -11.222 -1.395 1.00 98.19 91 PHE A N 1
ATOM 688 C CA . PHE A 1 91 ? -16.026 -10.434 -0.170 1.00 98.19 91 PHE A CA 1
ATOM 689 C C . PHE A 1 91 ? -16.494 -9.007 -0.488 1.00 98.19 91 PHE A C 1
ATOM 691 O O . PHE A 1 91 ? -16.531 -8.600 -1.652 1.00 98.19 91 PHE A O 1
ATOM 698 N N . ALA A 1 92 ? -16.812 -8.215 0.538 1.00 98.56 92 ALA A N 1
ATOM 699 C CA . ALA A 1 92 ? -17.094 -6.788 0.373 1.00 98.56 92 ALA A CA 1
ATOM 700 C C . ALA A 1 92 ? -15.917 -5.918 0.826 1.00 98.56 92 ALA A C 1
ATOM 702 O O . ALA A 1 92 ? -15.391 -6.091 1.925 1.00 98.56 92 ALA A O 1
ATOM 703 N N . TRP A 1 93 ? -15.533 -4.941 0.008 1.00 98.62 93 TRP A N 1
ATOM 704 C CA . TRP A 1 93 ? -14.767 -3.792 0.484 1.00 98.62 93 TRP A CA 1
ATOM 705 C C . TRP A 1 93 ? -15.709 -2.879 1.259 1.00 98.62 93 TRP A C 1
ATOM 707 O O . TRP A 1 93 ? -16.769 -2.523 0.745 1.00 98.62 93 TRP A O 1
ATOM 717 N N . VAL A 1 94 ? -15.337 -2.498 2.478 1.00 98.75 94 VAL A N 1
ATOM 718 C CA . VAL A 1 94 ? -16.167 -1.686 3.373 1.00 98.75 94 VAL A CA 1
ATOM 719 C C . VAL A 1 94 ? -15.374 -0.515 3.935 1.00 98.75 94 VAL A C 1
ATOM 721 O O . VAL A 1 94 ? -14.218 -0.664 4.322 1.00 98.75 94 VAL A O 1
ATOM 724 N N . LEU A 1 95 ? -16.012 0.649 4.028 1.00 98.81 95 LEU A N 1
ATOM 725 C CA . LEU A 1 95 ? -15.580 1.695 4.951 1.00 98.81 95 LEU A CA 1
ATOM 726 C C . LEU A 1 95 ? -16.290 1.456 6.285 1.00 98.81 95 LEU A C 1
ATOM 728 O O . LEU A 1 95 ? -17.519 1.474 6.343 1.00 98.81 95 LEU A O 1
ATOM 732 N N . VAL A 1 96 ? -15.531 1.221 7.352 1.00 98.50 96 VAL A N 1
ATOM 733 C CA . VAL A 1 96 ? -16.057 0.976 8.701 1.00 98.50 96 VAL A CA 1
ATOM 734 C C . VAL A 1 96 ? -15.688 2.140 9.603 1.00 98.50 96 VAL A C 1
ATOM 736 O O . VAL A 1 96 ? -14.511 2.384 9.857 1.00 98.50 96 VAL A O 1
ATOM 739 N N . ARG A 1 97 ? -16.689 2.844 10.135 1.00 98.12 97 ARG A N 1
ATOM 740 C CA . ARG A 1 97 ? -16.469 3.777 11.245 1.00 98.12 97 ARG A CA 1
ATOM 741 C C . ARG A 1 97 ? -16.517 2.983 12.544 1.00 98.12 97 ARG A C 1
ATOM 743 O O . ARG A 1 97 ? -17.592 2.520 12.931 1.00 98.12 97 ARG A O 1
ATOM 750 N N . LEU A 1 98 ? -15.354 2.785 13.159 1.00 97.62 98 LEU A N 1
ATOM 751 C CA . LEU A 1 98 ? -15.232 2.127 14.460 1.00 97.62 98 LEU A CA 1
ATOM 752 C C . LEU A 1 98 ? -15.888 2.970 15.558 1.00 97.62 98 LEU A C 1
ATOM 754 O O . LEU A 1 98 ? -15.949 4.197 15.452 1.00 97.62 98 LEU A O 1
ATOM 758 N N . ASP A 1 99 ? -16.392 2.322 16.604 1.00 96.75 99 ASP A N 1
ATOM 759 C CA . ASP A 1 99 ? -16.982 3.033 17.736 1.00 96.75 99 ASP A CA 1
ATOM 760 C C . ASP A 1 99 ? -15.878 3.802 18.473 1.00 96.75 99 A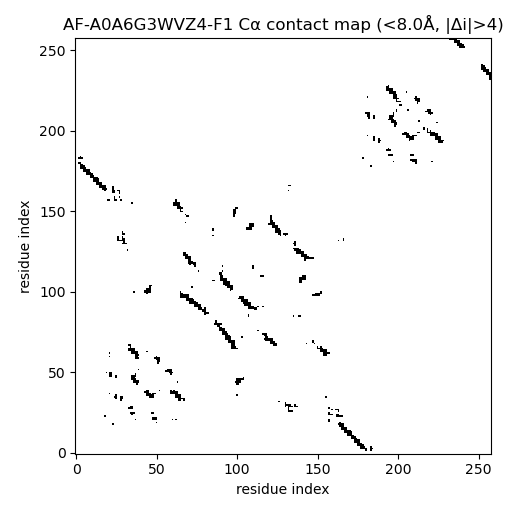SP A C 1
ATOM 762 O O . ASP A 1 99 ? -14.845 3.238 18.836 1.00 96.75 99 ASP A O 1
ATOM 766 N N . GLY A 1 100 ? -16.088 5.108 18.640 1.00 95.38 100 GLY A N 1
ATOM 767 C CA . GLY A 1 100 ? -15.070 6.038 19.128 1.00 95.38 100 GLY A CA 1
ATOM 768 C C . GLY A 1 100 ? -14.251 6.728 18.025 1.00 95.38 100 GLY A C 1
ATOM 769 O O . GLY A 1 100 ? -13.553 7.697 18.308 1.00 95.38 100 GLY A O 1
ATOM 770 N N . ALA A 1 101 ? -14.358 6.307 16.761 1.00 97.00 101 ALA A N 1
ATOM 771 C CA . ALA A 1 101 ? -13.683 6.963 15.639 1.00 97.00 101 ALA A CA 1
ATOM 772 C C . ALA A 1 101 ? -14.571 8.018 14.952 1.00 97.00 101 ALA A C 1
ATOM 774 O O . ALA A 1 101 ? -15.773 7.826 14.747 1.00 97.00 101 ALA A O 1
ATOM 775 N N . GLY A 1 102 ? -13.958 9.123 14.521 1.00 96.00 102 GLY A N 1
ATOM 776 C CA . GLY A 1 102 ? -14.585 10.151 13.683 1.00 96.00 102 GLY A CA 1
ATOM 777 C C . GLY A 1 102 ? -14.502 9.861 12.179 1.00 96.00 102 GLY A C 1
ATOM 778 O O . GLY A 1 102 ? -15.316 10.360 11.404 1.00 96.00 102 GLY A O 1
ATOM 779 N N . THR A 1 103 ? -13.562 9.010 11.761 1.00 97.38 103 THR A N 1
ATOM 780 C CA . THR A 1 103 ? -13.322 8.624 10.357 1.00 97.38 103 THR A CA 1
ATOM 781 C C . THR A 1 103 ? -13.557 7.131 10.131 1.00 97.38 103 THR A C 1
ATOM 783 O O . THR A 1 103 ? -13.781 6.372 11.076 1.00 97.38 103 THR A O 1
ATOM 786 N N . ALA A 1 104 ? -13.587 6.712 8.863 1.00 97.94 104 ALA A N 1
ATOM 787 C CA . ALA A 1 104 ? -13.822 5.324 8.490 1.00 97.94 104 ALA A CA 1
ATOM 788 C C . ALA A 1 104 ? -12.542 4.650 7.984 1.00 97.94 104 ALA A C 1
ATOM 790 O O . ALA A 1 104 ? -11.837 5.188 7.131 1.00 97.94 104 ALA A O 1
ATOM 791 N N . LEU A 1 105 ? -12.311 3.432 8.464 1.00 98.19 105 LEU A N 1
ATOM 792 C CA . LEU A 1 105 ? -11.247 2.543 8.034 1.00 98.19 105 LEU A CA 1
ATOM 793 C C . LEU A 1 105 ? -11.712 1.719 6.828 1.00 98.19 105 LEU A C 1
ATOM 795 O O . LEU A 1 105 ? -12.727 1.026 6.910 1.00 98.19 105 LEU A O 1
ATOM 799 N N . LEU A 1 106 ? -10.963 1.759 5.725 1.00 98.38 106 LEU A N 1
ATOM 800 C CA . LEU A 1 106 ? -11.162 0.827 4.615 1.00 98.38 106 LEU A CA 1
ATOM 801 C C . LEU A 1 106 ? -10.623 -0.548 4.996 1.00 98.38 106 LEU A C 1
ATOM 803 O O . LEU A 1 106 ? -9.443 -0.676 5.313 1.00 98.38 106 LEU A O 1
ATOM 807 N N . HIS A 1 107 ? -11.466 -1.572 4.904 1.00 98.38 107 HIS A N 1
ATOM 808 C CA . HIS A 1 107 ? -11.029 -2.957 5.040 1.00 98.38 107 HIS A CA 1
ATOM 809 C C . HIS A 1 107 ? -11.986 -3.930 4.346 1.00 98.38 107 HIS A C 1
ATOM 811 O O . HIS A 1 107 ? -12.943 -3.519 3.690 1.00 98.38 107 HIS A O 1
ATOM 817 N N . VAL A 1 108 ? -11.726 -5.230 4.475 1.00 98.12 108 VAL A N 1
ATOM 818 C CA . VAL A 1 108 ? -12.589 -6.290 3.938 1.00 98.12 108 VAL A CA 1
ATOM 819 C C . VAL A 1 108 ? -13.614 -6.758 4.969 1.00 98.12 108 VAL A C 1
ATOM 821 O O . VAL A 1 108 ? -13.294 -6.887 6.149 1.00 98.12 108 VAL A O 1
ATOM 824 N N . LEU A 1 109 ? -14.832 -7.047 4.520 1.00 98.56 109 LEU A N 1
ATOM 825 C CA . LEU A 1 109 ? -15.892 -7.719 5.271 1.00 98.56 109 LEU A CA 1
ATOM 826 C C . LEU A 1 109 ? -16.118 -9.107 4.667 1.00 98.56 109 LEU A C 1
ATOM 828 O O . LEU A 1 109 ? -16.431 -9.227 3.479 1.00 98.56 109 LEU A O 1
ATOM 832 N N . ASP A 1 110 ? -15.978 -10.133 5.500 1.00 97.81 110 ASP A N 1
ATOM 833 C CA . ASP A 1 110 ? -16.334 -11.509 5.163 1.00 97.81 110 ASP A CA 1
ATOM 834 C C . ASP A 1 110 ? -17.860 -11.668 5.247 1.00 97.81 110 ASP A C 1
ATOM 836 O O . ASP A 1 110 ? -18.461 -11.495 6.310 1.00 97.81 110 ASP A O 1
ATOM 840 N N . ALA A 1 111 ? -18.494 -11.921 4.103 1.00 96.31 111 ALA A N 1
ATOM 841 C CA . ALA A 1 111 ? -19.940 -12.034 3.966 1.00 96.31 111 ALA A CA 1
ATOM 842 C C . ALA A 1 111 ? -20.290 -13.077 2.891 1.00 96.31 111 ALA A C 1
ATOM 844 O O . ALA A 1 111 ? -19.577 -13.185 1.893 1.00 96.31 111 ALA A O 1
ATOM 845 N N . PRO A 1 112 ? -21.406 -13.817 3.035 1.00 95.38 112 PRO A N 1
ATOM 846 C CA . PRO A 1 112 ? -21.759 -14.907 2.120 1.00 95.38 112 PRO A CA 1
ATOM 847 C C . PRO A 1 112 ? -22.163 -14.435 0.712 1.00 95.38 112 PRO A C 1
ATOM 849 O O . PRO A 1 112 ? -22.183 -15.233 -0.222 1.00 95.38 112 PRO A O 1
ATOM 852 N N . GLY A 1 113 ? -22.511 -13.158 0.549 1.00 96.94 113 GLY A N 1
ATOM 853 C CA . GLY A 1 113 ? -22.954 -12.583 -0.716 1.00 96.94 113 GLY A CA 1
ATOM 854 C C . GLY A 1 113 ? -23.287 -11.094 -0.586 1.00 96.94 113 GLY A C 1
ATOM 855 O O . GLY A 1 113 ? -23.385 -10.590 0.538 1.00 96.94 113 GLY A O 1
ATOM 856 N N . PRO A 1 114 ? -23.500 -10.389 -1.711 1.00 97.69 114 PRO A N 1
ATOM 857 C CA . PRO A 1 114 ? -23.788 -8.955 -1.704 1.00 97.69 114 PRO A CA 1
ATOM 858 C C . PRO A 1 114 ? -25.091 -8.616 -0.966 1.00 97.69 114 PRO A C 1
ATOM 860 O O . PRO A 1 114 ? -25.148 -7.597 -0.289 1.00 97.69 114 PRO A O 1
ATOM 863 N N . ASP A 1 115 ? -26.101 -9.491 -1.014 1.00 97.69 115 ASP A N 1
ATOM 864 C CA . ASP A 1 115 ? -27.397 -9.279 -0.349 1.00 97.69 115 ASP A CA 1
ATOM 865 C C . ASP A 1 115 ? -27.304 -9.288 1.189 1.00 97.69 115 ASP A C 1
ATOM 867 O O . ASP A 1 115 ? -28.199 -8.799 1.877 1.00 97.69 115 ASP A O 1
ATOM 871 N N . ALA A 1 116 ? -26.213 -9.830 1.743 1.00 96.94 116 ALA A N 1
ATOM 872 C CA . ALA A 1 116 ? -25.946 -9.831 3.179 1.00 96.94 116 ALA A CA 1
ATOM 873 C C . ALA A 1 116 ? -25.252 -8.544 3.664 1.00 96.94 116 ALA A C 1
ATOM 875 O O . ALA A 1 116 ? -25.078 -8.364 4.872 1.00 96.94 116 ALA A O 1
ATOM 876 N N . VAL A 1 117 ? -24.845 -7.654 2.751 1.00 98.12 117 VAL A N 1
ATOM 877 C CA . VAL A 1 117 ? -24.097 -6.434 3.070 1.00 98.12 117 VAL A CA 1
ATOM 878 C C . VAL A 1 117 ? -24.989 -5.211 2.899 1.00 98.12 117 VAL A C 1
ATOM 880 O O . VAL A 1 117 ? -25.658 -5.030 1.886 1.00 98.12 117 VAL A O 1
ATOM 883 N N . ARG A 1 118 ? -25.000 -4.333 3.904 1.00 97.94 118 ARG A N 1
ATOM 884 C CA . ARG A 1 118 ? -25.763 -3.081 3.858 1.00 97.94 118 ARG A CA 1
ATOM 885 C C . ARG A 1 118 ? -25.070 -1.973 4.632 1.00 97.94 118 ARG A C 1
ATOM 887 O O . ARG A 1 118 ? -24.498 -2.202 5.697 1.00 97.94 118 ARG A O 1
ATOM 894 N N . THR A 1 119 ? -25.196 -0.746 4.139 1.00 98.31 119 THR A N 1
ATOM 895 C CA . THR A 1 119 ? -24.825 0.443 4.911 1.00 98.31 119 THR A CA 1
ATOM 896 C C . THR A 1 119 ? -25.607 0.474 6.226 1.00 98.31 119 THR A C 1
ATOM 898 O O . THR A 1 119 ? -26.795 0.150 6.272 1.00 98.31 119 THR A O 1
ATOM 901 N N . GLY A 1 120 ? -24.925 0.831 7.311 1.00 96.69 120 GLY A N 1
ATOM 902 C CA . GLY A 1 120 ? -25.481 0.842 8.659 1.00 96.69 120 GLY A CA 1
ATOM 903 C C . GLY A 1 120 ? -25.420 -0.503 9.387 1.00 96.69 120 GLY A C 1
ATOM 904 O O . GLY A 1 120 ? -25.819 -0.558 10.549 1.00 96.69 120 GLY A O 1
ATOM 905 N N . MET A 1 121 ? -24.942 -1.589 8.761 1.00 96.94 121 MET A N 1
ATOM 906 C CA . MET A 1 121 ? -24.756 -2.852 9.484 1.00 96.94 121 MET A CA 1
ATOM 907 C C . MET A 1 121 ? -23.600 -2.770 10.479 1.00 96.94 121 MET A C 1
ATOM 909 O O . MET A 1 121 ? -22.607 -2.069 10.261 1.00 96.94 121 MET A O 1
ATOM 913 N N . ARG A 1 122 ? -23.747 -3.524 11.565 1.00 97.50 122 ARG A N 1
ATOM 914 C CA . ARG A 1 122 ? -22.768 -3.639 12.638 1.00 97.50 122 ARG A CA 1
ATOM 915 C C . ARG A 1 122 ? -21.780 -4.751 12.328 1.00 97.50 122 ARG A C 1
ATOM 917 O O . ARG A 1 122 ? -22.157 -5.823 11.851 1.00 97.50 122 ARG A O 1
ATOM 924 N N . VAL A 1 123 ? -20.514 -4.463 12.586 1.00 98.25 123 VAL A N 1
ATOM 925 C CA . VAL A 1 123 ? -19.398 -5.365 12.320 1.00 98.25 123 VAL A CA 1
ATOM 926 C C . VAL A 1 123 ? -18.396 -5.323 13.464 1.00 98.25 123 VAL A C 1
ATOM 928 O O . VAL A 1 123 ? -18.341 -4.356 14.228 1.00 98.25 123 VAL A O 1
ATOM 931 N N . ARG A 1 124 ? -17.580 -6.367 13.565 1.00 98.00 124 ARG A N 1
ATOM 932 C CA . ARG A 1 124 ? -16.433 -6.419 14.473 1.00 98.00 124 ARG A CA 1
ATOM 933 C C . ARG A 1 124 ? -15.201 -6.950 13.765 1.00 98.00 124 ARG A C 1
ATOM 935 O O . ARG A 1 124 ? -15.318 -7.683 12.785 1.00 98.00 124 ARG A O 1
ATOM 942 N N . ILE A 1 125 ? -14.033 -6.587 14.273 1.00 98.56 125 ILE A N 1
ATOM 943 C CA . ILE A 1 125 ? -12.756 -7.105 13.793 1.00 98.56 125 ILE A CA 1
ATOM 944 C C . ILE A 1 125 ? -12.650 -8.598 14.113 1.00 98.56 125 ILE A C 1
ATOM 946 O O . ILE A 1 125 ? -12.759 -9.015 15.267 1.00 98.56 125 ILE A O 1
ATOM 950 N N . ARG A 1 126 ? -12.342 -9.388 13.085 1.00 98.44 126 ARG A N 1
ATOM 951 C CA . ARG A 1 126 ? -11.738 -10.710 13.215 1.00 98.44 126 ARG A CA 1
ATOM 952 C C . ARG A 1 126 ? -10.227 -10.555 13.062 1.00 98.44 126 ARG A C 1
ATOM 954 O O . ARG A 1 126 ? -9.730 -10.229 11.985 1.00 98.44 126 ARG A O 1
ATOM 961 N N . TRP A 1 127 ? -9.492 -10.778 14.145 1.00 98.44 127 TRP A N 1
ATOM 962 C CA . TRP A 1 127 ? -8.030 -10.691 14.151 1.00 98.44 127 TRP A CA 1
ATOM 963 C C . TRP A 1 127 ? -7.385 -11.864 13.407 1.00 98.44 127 TRP A C 1
ATOM 965 O O . TRP A 1 127 ? -7.863 -12.997 13.488 1.00 98.44 127 TRP A O 1
ATOM 975 N N . ALA A 1 128 ? -6.269 -11.606 12.727 1.00 97.88 128 ALA A N 1
ATOM 976 C CA . ALA A 1 128 ? -5.454 -12.644 12.111 1.00 97.88 128 ALA A CA 1
ATOM 977 C C . ALA A 1 128 ? -4.820 -13.566 13.165 1.00 97.88 128 ALA A C 1
ATOM 979 O O . ALA A 1 128 ? -4.525 -13.161 14.297 1.00 97.88 128 ALA A O 1
ATOM 980 N N . ALA A 1 129 ? -4.602 -14.830 12.788 1.00 96.69 129 ALA A N 1
ATOM 981 C CA . ALA A 1 129 ? -3.949 -15.813 13.652 1.00 96.69 129 ALA A CA 1
ATOM 982 C C . ALA A 1 129 ? -2.490 -15.419 13.937 1.00 96.69 129 ALA A C 1
ATOM 984 O O . ALA A 1 129 ? -2.053 -15.421 15.089 1.00 96.69 129 ALA A O 1
ATOM 985 N N . THR A 1 130 ? -1.774 -15.012 12.889 1.00 96.56 130 THR A N 1
ATOM 986 C CA . THR A 1 130 ? -0.426 -14.445 12.961 1.00 96.56 130 THR A CA 1
ATOM 987 C C . THR A 1 130 ? -0.513 -12.952 12.699 1.00 96.56 130 THR A C 1
ATOM 989 O O . THR A 1 130 ? -1.169 -12.535 11.749 1.00 96.56 130 THR A O 1
ATOM 992 N N . ARG A 1 131 ? 0.134 -12.162 13.554 1.00 97.00 131 ARG A N 1
ATOM 993 C CA . ARG A 1 131 ? 0.112 -10.702 13.504 1.00 97.00 131 ARG A CA 1
ATOM 994 C C . ARG A 1 131 ? 1.544 -10.187 13.508 1.00 97.00 131 ARG A C 1
ATOM 996 O O . ARG A 1 131 ? 2.355 -10.677 14.295 1.00 97.00 131 ARG A O 1
ATOM 1003 N N . THR A 1 132 ? 1.867 -9.251 12.627 1.00 95.50 132 THR A N 1
ATOM 1004 C CA . THR A 1 132 ? 3.255 -8.834 12.358 1.00 95.50 132 THR A CA 1
ATOM 1005 C C . THR A 1 132 ? 3.477 -7.329 12.434 1.00 95.50 132 THR A C 1
ATOM 1007 O O . THR A 1 132 ? 4.594 -6.879 12.199 1.00 95.50 132 THR A O 1
ATOM 1010 N N . GLY A 1 133 ? 2.455 -6.539 12.762 1.00 95.75 133 GLY A N 1
ATOM 1011 C CA . GLY A 1 133 ? 2.528 -5.083 12.697 1.00 95.75 133 GLY A CA 1
ATOM 1012 C C . GLY A 1 133 ? 2.096 -4.535 11.345 1.00 95.75 133 GLY A C 1
ATOM 1013 O O . GLY A 1 133 ? 2.779 -3.691 10.768 1.00 95.75 133 GLY A O 1
ATOM 1014 N N . ALA A 1 134 ? 0.998 -5.054 10.800 1.00 94.81 134 ALA A N 1
ATOM 1015 C CA . ALA A 1 134 ? 0.474 -4.664 9.495 1.00 94.81 134 ALA A CA 1
ATOM 1016 C C . ALA A 1 134 ? -1.039 -4.438 9.558 1.00 94.81 134 ALA A C 1
ATOM 1018 O O . ALA A 1 134 ? -1.721 -4.964 10.432 1.00 94.81 134 ALA A O 1
ATOM 1019 N N . ILE A 1 135 ? -1.595 -3.710 8.584 1.00 95.44 135 ILE A N 1
ATOM 1020 C CA . ILE A 1 135 ? -3.053 -3.521 8.501 1.00 95.44 135 ILE A CA 1
ATOM 1021 C C . ILE A 1 135 ? -3.810 -4.857 8.374 1.00 95.44 135 ILE A C 1
ATOM 1023 O O . ILE A 1 135 ? -4.944 -4.985 8.823 1.00 95.44 135 ILE A O 1
ATOM 1027 N N . THR A 1 136 ? -3.146 -5.875 7.824 1.00 95.25 136 THR A N 1
ATOM 1028 C CA . THR A 1 136 ? -3.635 -7.253 7.685 1.00 95.25 136 THR A CA 1
ATOM 1029 C C . THR A 1 136 ? -3.648 -8.048 8.992 1.00 95.25 136 THR A C 1
ATOM 1031 O O . THR A 1 136 ? -4.127 -9.179 9.002 1.00 95.25 136 THR A O 1
ATOM 1034 N N . ASP A 1 137 ? -3.169 -7.480 10.104 1.00 97.88 137 ASP A N 1
ATOM 1035 C CA . ASP A 1 137 ? -3.371 -8.061 11.437 1.00 97.88 137 ASP A CA 1
ATOM 1036 C C . ASP A 1 137 ? -4.866 -8.071 11.806 1.00 97.88 137 ASP A C 1
ATOM 1038 O O . ASP A 1 137 ? -5.327 -8.931 12.562 1.00 97.88 137 ASP A O 1
ATOM 1042 N N . ILE A 1 138 ? -5.649 -7.181 11.189 1.00 98.31 138 ILE A N 1
ATOM 1043 C CA . ILE A 1 138 ? -7.092 -7.337 11.011 1.00 98.31 138 ILE A CA 1
ATOM 1044 C C . ILE A 1 138 ? -7.287 -8.293 9.825 1.00 98.31 138 ILE A C 1
ATOM 1046 O O . ILE A 1 138 ? -7.091 -7.900 8.676 1.00 98.31 138 ILE A O 1
ATOM 1050 N N . ALA A 1 139 ? -7.702 -9.539 10.065 1.00 97.81 139 ALA A N 1
ATOM 1051 C CA . ALA A 1 139 ? -7.937 -10.486 8.969 1.00 97.81 139 ALA A CA 1
ATOM 1052 C C . ALA A 1 139 ? -9.114 -10.033 8.096 1.00 97.81 139 ALA A C 1
ATOM 1054 O O . ALA A 1 139 ? -9.027 -10.030 6.871 1.00 97.81 139 ALA A O 1
ATOM 1055 N N . CYS A 1 140 ? -10.208 -9.625 8.736 1.00 98.38 140 CYS A N 1
ATOM 1056 C CA . CYS A 1 140 ? -11.364 -8.991 8.111 1.00 98.38 140 CYS A CA 1
ATOM 1057 C C . CYS A 1 140 ? -12.293 -8.423 9.192 1.00 98.38 140 CYS A C 1
ATOM 1059 O O . CYS A 1 140 ? -12.075 -8.613 10.389 1.00 98.38 140 CYS A O 1
ATOM 1061 N N . PHE A 1 141 ? -13.367 -7.774 8.767 1.00 98.62 141 PHE A N 1
ATOM 1062 C CA . PHE A 1 141 ? -14.568 -7.599 9.568 1.00 98.62 141 PHE A CA 1
ATOM 1063 C C . PHE A 1 141 ? -15.519 -8.781 9.371 1.00 98.62 141 PHE A C 1
ATOM 1065 O O . PHE A 1 141 ? -15.527 -9.413 8.314 1.00 98.62 141 PHE A O 1
ATOM 1072 N N . GLU A 1 142 ? -16.337 -9.055 10.380 1.00 97.75 142 GLU A N 1
ATOM 1073 C CA . GLU A 1 142 ? -17.460 -9.994 10.318 1.00 97.75 142 GLU A CA 1
ATOM 1074 C C . GLU A 1 142 ? -18.732 -9.334 10.878 1.00 97.75 142 GLU A C 1
ATOM 1076 O O . GLU A 1 142 ? -18.623 -8.423 11.713 1.00 97.75 142 GLU A O 1
ATOM 1081 N N . PRO A 1 143 ? -19.936 -9.748 10.435 1.00 97.25 143 PRO A N 1
ATOM 1082 C CA . PRO A 1 143 ? -21.190 -9.259 10.999 1.00 97.25 143 PRO A CA 1
ATOM 1083 C C . PRO A 1 143 ? -21.242 -9.443 12.519 1.00 97.25 143 PRO A C 1
ATOM 1085 O O . PRO A 1 143 ? -20.804 -10.461 13.055 1.00 97.25 143 PRO A O 1
ATOM 1088 N N . TYR A 1 144 ? -21.790 -8.452 13.216 1.00 93.62 144 TYR A N 1
ATOM 1089 C CA . TYR A 1 144 ? -21.849 -8.431 14.674 1.00 93.62 144 TYR A CA 1
ATOM 1090 C C . TYR A 1 144 ? -23.228 -7.980 15.156 1.00 93.62 144 TYR A C 1
ATOM 1092 O O . TYR A 1 144 ? -23.677 -6.889 14.817 1.00 93.62 144 TYR A O 1
ATOM 1100 N N . GLU A 1 145 ? -23.890 -8.797 15.975 1.00 87.38 145 GLU A N 1
ATOM 1101 C CA . GLU A 1 145 ? -25.201 -8.494 16.570 1.00 87.38 145 GLU A CA 1
ATOM 1102 C C . GLU A 1 145 ? -25.059 -7.785 17.925 1.00 87.38 145 GLU A C 1
ATOM 1104 O O . GLU A 1 145 ? -25.561 -8.243 18.947 1.00 87.38 145 GLU A O 1
ATOM 1109 N N . GLY A 1 146 ? -24.329 -6.671 17.949 1.00 83.88 146 GLY A N 1
ATOM 1110 C CA . GLY A 1 146 ? -24.252 -5.801 19.121 1.00 83.88 146 GLY A CA 1
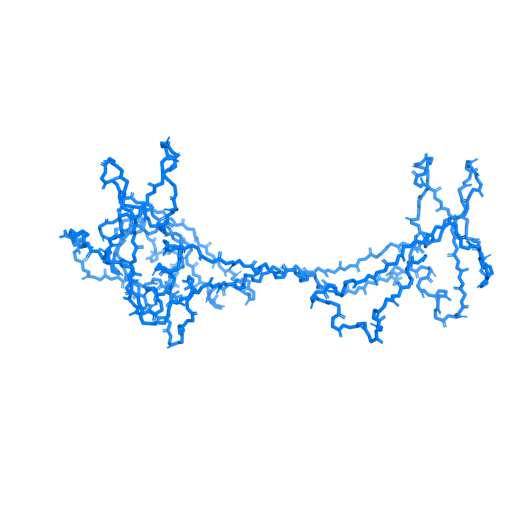ATOM 1111 C C . GLY A 1 146 ? -24.795 -4.414 18.826 1.00 83.88 146 GLY A C 1
ATOM 1112 O O . GLY A 1 146 ? -24.720 -3.924 17.694 1.00 83.88 146 GLY A O 1
ATOM 1113 N N . GLU A 1 147 ? -25.322 -3.765 19.859 1.00 78.38 147 GLU A N 1
ATOM 1114 C CA . GLU A 1 147 ? -25.741 -2.371 19.764 1.00 78.38 147 GLU A CA 1
ATOM 1115 C C . GLU A 1 147 ? -24.538 -1.452 19.476 1.00 78.38 147 GLU A C 1
ATOM 1117 O O . GLU A 1 147 ? -23.386 -1.816 19.752 1.00 78.38 147 GLU A O 1
ATOM 1122 N N . PRO A 1 148 ? -24.763 -0.268 18.877 1.00 70.38 148 PRO A N 1
ATOM 1123 C CA . PRO A 1 148 ? -23.731 0.753 18.780 1.00 70.38 148 PRO A CA 1
ATOM 1124 C C . PRO A 1 148 ? -23.210 1.074 20.181 1.00 70.38 148 PRO A C 1
ATOM 1126 O O . PRO A 1 148 ? -23.955 1.556 21.032 1.00 70.38 148 PRO A O 1
ATOM 1129 N N . GLY A 1 149 ? -21.936 0.786 20.433 1.00 63.25 149 GLY A N 1
ATOM 1130 C CA . GLY A 1 149 ? -21.323 1.140 21.701 1.00 63.25 149 GLY A CA 1
ATOM 1131 C C . GLY A 1 149 ? -21.120 2.649 21.760 1.00 63.25 149 GLY A C 1
ATOM 1132 O O . GLY A 1 149 ? -20.450 3.213 20.896 1.00 63.25 149 GLY A O 1
ATOM 1133 N N . HIS A 1 150 ? -21.621 3.307 22.805 1.00 60.59 150 HIS A N 1
ATOM 1134 C CA . HIS A 1 150 ? -21.065 4.586 23.252 1.00 60.59 150 HIS A CA 1
ATOM 1135 C C . HIS A 1 150 ? -19.721 4.310 23.938 1.00 60.59 150 HIS A C 1
ATOM 1137 O O . HIS A 1 150 ? -19.595 4.405 25.154 1.00 60.59 150 HIS A O 1
ATOM 1143 N N . CYS A 1 151 ? -18.737 3.856 23.163 1.00 67.50 151 CYS A N 1
ATOM 1144 C CA . CYS A 1 151 ? -17.387 3.642 23.658 1.00 67.50 151 CYS A CA 1
ATOM 1145 C C . CYS A 1 151 ? -16.643 4.967 23.504 1.00 67.50 151 CYS A C 1
ATOM 1147 O O . CYS A 1 151 ? -16.265 5.345 22.393 1.00 67.50 151 CYS A O 1
ATOM 1149 N N . GLU A 1 152 ? -16.525 5.719 24.598 1.00 82.88 152 GLU A N 1
ATOM 1150 C CA . GLU A 1 152 ? -15.653 6.889 24.609 1.00 82.88 152 GLU A CA 1
ATOM 1151 C C . GLU A 1 152 ? -14.206 6.424 24.390 1.00 82.88 152 GLU A C 1
ATOM 1153 O O . GLU A 1 152 ? -13.754 5.517 25.094 1.00 82.88 152 GLU A O 1
ATOM 1158 N N . PRO A 1 153 ? -13.476 7.010 23.424 1.00 89.94 153 PRO A N 1
ATOM 1159 C CA . PRO A 1 153 ? -12.082 6.663 23.188 1.00 89.94 153 PRO A CA 1
ATOM 1160 C C . PRO A 1 153 ? -11.246 6.874 24.446 1.00 89.94 153 PRO A C 1
ATOM 1162 O O . PRO A 1 153 ? -11.200 7.984 24.988 1.00 89.94 153 PRO A O 1
ATOM 1165 N N . ALA A 1 154 ? -10.563 5.826 24.895 1.00 93.56 154 ALA A N 1
ATOM 1166 C CA . ALA A 1 154 ? -9.717 5.891 26.077 1.00 93.56 154 ALA A CA 1
ATOM 1167 C C . ALA A 1 154 ? -8.328 6.432 25.699 1.00 93.56 154 ALA A C 1
ATOM 1169 O O . ALA A 1 154 ? -7.773 5.994 24.692 1.00 93.56 154 ALA A O 1
ATOM 1170 N N . PRO A 1 155 ? -7.729 7.359 26.467 1.00 96.56 155 PRO A N 1
ATOM 1171 C CA . PRO A 1 155 ? -6.346 7.774 26.241 1.00 96.56 155 PRO A CA 1
ATOM 1172 C C . PRO A 1 155 ? -5.386 6.578 26.261 1.00 96.56 155 PRO A C 1
ATOM 1174 O O . PRO A 1 155 ? -5.501 5.708 27.124 1.00 96.56 155 PRO A O 1
ATOM 1177 N N . HIS A 1 156 ? -4.418 6.557 25.347 1.00 97.00 156 HIS A N 1
ATOM 1178 C CA . HIS A 1 156 ? -3.420 5.495 25.249 1.00 97.00 156 HIS A CA 1
ATOM 1179 C C . HIS A 1 156 ? -2.023 6.102 25.065 1.00 97.00 156 HIS A C 1
ATOM 1181 O O . HIS A 1 156 ? -1.835 7.011 24.266 1.00 97.00 156 HIS A O 1
ATOM 1187 N N . THR A 1 157 ? -1.012 5.600 25.781 1.00 96.38 157 THR A N 1
ATOM 1188 C CA . THR A 1 157 ? 0.347 6.186 25.744 1.00 96.38 157 THR A CA 1
ATOM 1189 C C . THR A 1 157 ? 1.063 5.958 24.410 1.00 96.38 157 THR A C 1
ATOM 1191 O O . THR A 1 157 ? 1.957 6.712 24.043 1.00 96.38 157 THR A O 1
ATOM 1194 N N . GLY A 1 158 ? 0.680 4.902 23.687 1.00 94.38 158 GLY A N 1
ATOM 1195 C CA . GLY A 1 158 ? 1.324 4.477 22.438 1.00 94.38 158 GLY A CA 1
ATOM 1196 C C . GLY A 1 158 ? 2.641 3.732 22.653 1.00 94.38 158 GLY A C 1
ATOM 1197 O O . GLY A 1 158 ? 3.294 3.352 21.684 1.00 94.38 158 GLY A O 1
ATOM 1198 N N . GLU A 1 159 ? 3.021 3.505 23.909 1.00 95.38 159 GLU A N 1
ATOM 1199 C CA . GLU A 1 159 ? 4.217 2.760 24.273 1.00 95.38 159 GLU A CA 1
ATOM 1200 C C . GLU A 1 159 ? 3.919 1.261 24.299 1.00 95.38 159 GLU A C 1
ATOM 1202 O O . GLU A 1 159 ? 2.991 0.797 24.961 1.00 95.38 159 GLU A O 1
ATOM 1207 N N . PHE A 1 160 ? 4.743 0.497 23.590 1.00 96.38 160 PHE A N 1
ATOM 1208 C CA . PHE A 1 160 ? 4.696 -0.960 23.547 1.00 96.38 160 PHE A CA 1
ATOM 1209 C C . PHE A 1 160 ? 6.101 -1.506 23.804 1.00 96.38 160 PHE A C 1
ATOM 1211 O O . PHE A 1 160 ? 7.086 -0.860 23.452 1.00 96.38 160 PHE A O 1
ATOM 1218 N N . ALA A 1 161 ? 6.203 -2.704 24.386 1.00 94.75 161 ALA A N 1
ATOM 1219 C CA . ALA A 1 161 ? 7.496 -3.305 24.725 1.00 94.75 161 ALA A CA 1
ATOM 1220 C C . ALA A 1 161 ? 8.393 -3.540 23.492 1.00 94.75 161 ALA A C 1
ATOM 1222 O O . ALA A 1 161 ? 9.601 -3.333 23.559 1.00 94.75 161 ALA A O 1
ATOM 1223 N N . GLU A 1 162 ? 7.798 -3.937 22.363 1.00 96.06 162 GLU A N 1
ATOM 1224 C CA . GLU A 1 162 ? 8.510 -4.234 21.114 1.00 96.06 162 GLU A CA 1
ATOM 1225 C C . GLU A 1 162 ? 7.874 -3.482 19.934 1.00 96.06 162 GLU A C 1
ATOM 1227 O O . GLU A 1 162 ? 7.099 -4.066 19.168 1.00 96.06 162 GLU A O 1
ATOM 1232 N N . PRO A 1 163 ? 8.139 -2.175 19.777 1.00 96.69 163 PRO A N 1
ATOM 1233 C CA . PRO A 1 163 ? 7.482 -1.367 18.759 1.00 96.69 163 PRO A CA 1
ATOM 1234 C C . PRO A 1 163 ? 7.882 -1.793 17.342 1.00 96.69 163 PRO A C 1
ATOM 1236 O O . PRO A 1 163 ? 9.045 -2.071 17.044 1.00 96.69 163 PRO A O 1
ATOM 1239 N N . VAL A 1 164 ? 6.910 -1.791 16.433 1.00 96.75 164 VAL A N 1
ATOM 1240 C CA . VAL A 1 164 ? 7.139 -1.939 14.992 1.00 96.75 164 VAL A CA 1
ATOM 1241 C C . VAL A 1 164 ? 7.751 -0.635 14.484 1.00 96.75 164 VAL A C 1
ATOM 1243 O O . VAL A 1 164 ? 7.087 0.397 14.469 1.00 96.75 164 VAL A O 1
ATOM 1246 N N . THR A 1 165 ? 9.019 -0.650 14.079 1.00 96.00 165 THR A N 1
ATOM 1247 C CA . THR A 1 165 ? 9.758 0.567 13.679 1.00 96.00 165 THR A CA 1
ATOM 1248 C C . THR A 1 165 ? 9.848 0.765 12.169 1.00 96.00 165 THR A C 1
ATOM 1250 O O . THR A 1 165 ? 10.208 1.846 11.702 1.00 96.00 165 THR A O 1
ATOM 1253 N N . GLY A 1 166 ? 9.496 -0.251 11.386 1.00 94.50 166 GLY A N 1
ATOM 1254 C CA . GLY A 1 166 ? 9.512 -0.190 9.935 1.00 94.50 166 GLY A CA 1
ATOM 1255 C C . GLY A 1 166 ? 8.650 -1.275 9.312 1.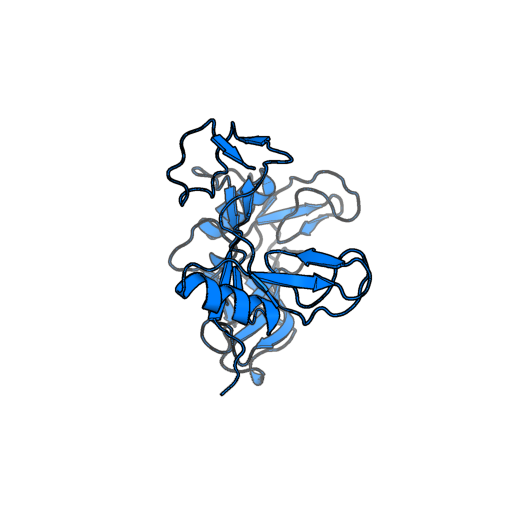00 94.50 166 GLY A C 1
ATOM 1256 O O . GLY A 1 166 ? 8.428 -2.327 9.908 1.00 94.50 166 GLY A O 1
ATOM 1257 N N . ILE A 1 167 ? 8.176 -1.007 8.101 1.00 91.94 167 ILE A N 1
ATOM 1258 C CA . ILE A 1 167 ? 7.425 -1.962 7.286 1.00 91.94 167 ILE A CA 1
ATOM 1259 C C . ILE A 1 167 ? 8.005 -2.034 5.882 1.00 91.94 167 ILE A C 1
ATOM 1261 O O . ILE A 1 167 ? 8.564 -1.062 5.368 1.00 91.94 167 ILE A O 1
ATOM 1265 N N . VAL A 1 168 ? 7.816 -3.188 5.251 1.00 89.19 168 VAL A N 1
ATOM 1266 C CA . VAL A 1 168 ? 8.060 -3.390 3.826 1.00 89.19 168 VAL A CA 1
ATOM 1267 C C . VAL A 1 168 ? 6.710 -3.607 3.165 1.00 89.19 168 VAL A C 1
ATOM 1269 O O . VAL A 1 168 ? 6.036 -4.602 3.420 1.00 89.19 168 VAL A O 1
ATOM 1272 N N . THR A 1 169 ? 6.300 -2.655 2.336 1.00 85.88 169 THR A N 1
ATOM 1273 C CA . THR A 1 169 ? 5.069 -2.766 1.550 1.00 85.88 169 THR A CA 1
ATOM 1274 C C . THR A 1 169 ? 5.398 -3.362 0.183 1.00 85.88 169 THR A C 1
ATOM 1276 O O . THR A 1 169 ? 6.243 -2.810 -0.531 1.00 85.88 169 THR A O 1
ATOM 1279 N N . PRO A 1 170 ? 4.797 -4.502 -0.195 1.00 82.81 170 PRO A N 1
ATOM 1280 C CA . PRO A 1 170 ? 5.047 -5.087 -1.501 1.00 82.81 170 PRO A CA 1
ATOM 1281 C C . PRO A 1 170 ? 4.425 -4.201 -2.586 1.00 82.81 170 PRO A C 1
ATOM 1283 O O . PRO A 1 170 ? 3.257 -3.828 -2.501 1.00 82.81 170 PRO A O 1
ATOM 1286 N N . ALA A 1 171 ? 5.196 -3.898 -3.628 1.00 84.56 171 ALA A N 1
ATOM 1287 C CA . ALA A 1 171 ? 4.673 -3.368 -4.880 1.00 84.56 171 ALA A CA 1
ATOM 1288 C C . ALA A 1 171 ? 5.083 -4.334 -5.987 1.00 84.56 171 ALA A C 1
ATOM 1290 O O . ALA A 1 171 ? 6.272 -4.482 -6.275 1.00 84.56 171 ALA A O 1
ATOM 1291 N N . ARG A 1 172 ? 4.092 -5.022 -6.553 1.00 85.25 172 ARG A N 1
ATOM 1292 C CA . ARG A 1 172 ? 4.262 -6.063 -7.564 1.00 85.25 172 ARG A CA 1
ATOM 1293 C C . ARG A 1 172 ? 3.318 -5.789 -8.726 1.00 85.25 172 ARG A C 1
ATOM 1295 O O . ARG A 1 172 ? 2.145 -5.491 -8.512 1.00 85.25 172 ARG A O 1
ATOM 1302 N N . LEU A 1 173 ? 3.828 -5.909 -9.945 1.00 86.19 173 LEU A N 1
ATOM 1303 C CA . LEU A 1 173 ? 3.041 -5.843 -11.167 1.00 86.19 173 LEU A CA 1
ATOM 1304 C C . LEU A 1 173 ? 3.340 -7.067 -12.029 1.00 86.19 173 LEU A C 1
ATOM 1306 O O . LEU A 1 173 ? 4.463 -7.240 -12.504 1.00 86.19 173 LEU A O 1
ATOM 1310 N N . ASP A 1 174 ? 2.311 -7.878 -12.248 1.00 87.25 174 ASP A N 1
ATOM 1311 C CA . ASP A 1 174 ? 2.346 -9.025 -13.148 1.00 87.25 174 ASP A CA 1
ATOM 1312 C C . ASP A 1 174 ? 1.791 -8.619 -14.515 1.00 87.25 174 ASP A C 1
ATOM 1314 O O . ASP A 1 174 ? 0.638 -8.198 -14.630 1.00 87.25 174 ASP A O 1
ATOM 1318 N N . TYR A 1 175 ? 2.592 -8.749 -15.572 1.00 88.75 175 TYR A N 1
ATOM 1319 C CA . TYR A 1 175 ? 2.115 -8.535 -16.936 1.00 88.75 175 TYR A CA 1
ATOM 1320 C C . TYR A 1 175 ? 2.827 -9.431 -17.940 1.00 88.75 175 TYR A C 1
ATOM 1322 O O . TYR A 1 175 ? 3.910 -9.957 -17.706 1.00 88.75 175 TYR A O 1
ATOM 1330 N N . VAL A 1 176 ? 2.205 -9.607 -19.101 1.00 91.62 176 VAL A N 1
ATOM 1331 C CA . VAL A 1 176 ? 2.830 -10.289 -20.233 1.00 91.62 176 VAL A CA 1
ATOM 1332 C C . VAL A 1 176 ? 3.568 -9.243 -21.062 1.00 91.62 176 VAL A C 1
ATOM 1334 O O . VAL A 1 176 ? 2.951 -8.369 -21.675 1.00 91.62 176 VAL A O 1
ATOM 1337 N N . HIS A 1 177 ? 4.897 -9.305 -21.075 1.00 92.25 177 HIS A N 1
ATOM 1338 C CA . HIS A 1 177 ? 5.714 -8.404 -21.874 1.00 92.25 177 HIS A CA 1
ATOM 1339 C C . HIS A 1 177 ? 5.824 -8.906 -23.314 1.00 92.25 177 HIS A C 1
ATOM 1341 O O . HIS A 1 177 ? 6.172 -10.059 -23.569 1.00 92.25 177 HIS A O 1
ATOM 1347 N N . THR A 1 178 ? 5.556 -8.010 -24.262 1.00 93.62 178 THR A N 1
ATOM 1348 C CA . THR A 1 178 ? 5.680 -8.270 -25.698 1.00 93.62 178 THR A CA 1
ATOM 1349 C C . THR A 1 178 ? 6.594 -7.195 -26.299 1.00 93.62 178 THR A C 1
ATOM 1351 O O . THR A 1 178 ? 6.145 -6.064 -26.487 1.00 93.62 178 THR A O 1
ATOM 1354 N N . PRO A 1 179 ? 7.870 -7.503 -26.598 1.00 89.69 179 PRO A N 1
ATOM 1355 C CA . PRO A 1 179 ? 8.886 -6.513 -26.976 1.00 89.69 179 PRO A CA 1
ATOM 1356 C C . PRO A 1 179 ? 8.721 -5.961 -28.410 1.00 89.69 179 PRO A C 1
ATOM 1358 O O . PRO A 1 179 ? 9.448 -5.065 -28.839 1.00 89.69 179 PRO A O 1
ATOM 1361 N N . GLY A 1 180 ? 7.758 -6.478 -29.183 1.00 91.44 180 GLY A N 1
ATOM 1362 C CA . GLY A 1 180 ? 7.504 -6.066 -30.566 1.00 91.44 180 GLY A CA 1
ATOM 1363 C C . GLY A 1 180 ? 8.490 -6.672 -31.573 1.00 91.44 180 GLY A C 1
ATOM 1364 O O . GLY A 1 180 ? 9.422 -7.395 -31.214 1.00 91.44 180 GLY A O 1
ATOM 1365 N N . ARG A 1 181 ? 8.274 -6.402 -32.867 1.00 92.44 181 ARG A N 1
ATOM 1366 C CA . ARG A 1 181 ? 9.008 -7.036 -33.983 1.00 92.44 181 ARG A CA 1
ATOM 1367 C C . ARG A 1 181 ? 10.525 -6.832 -33.905 1.00 92.44 181 ARG A C 1
ATOM 1369 O O . ARG A 1 181 ? 11.276 -7.794 -34.024 1.00 92.44 181 ARG A O 1
ATOM 1376 N N . ALA A 1 182 ? 10.963 -5.586 -33.721 1.00 93.25 182 ALA A N 1
ATOM 1377 C CA . ALA A 1 182 ? 12.376 -5.210 -33.780 1.00 93.25 182 ALA A CA 1
ATOM 1378 C C . ALA A 1 182 ? 13.196 -5.865 -32.659 1.00 93.25 182 ALA A C 1
ATOM 1380 O O . ALA A 1 182 ? 14.197 -6.527 -32.926 1.00 93.25 182 ALA A O 1
ATOM 1381 N N . GLN A 1 183 ? 12.733 -5.749 -31.411 1.00 93.56 183 GLN A N 1
ATOM 1382 C CA . GLN A 1 183 ? 13.398 -6.386 -30.276 1.00 93.56 183 GLN A CA 1
ATOM 1383 C C . GLN A 1 183 ? 13.272 -7.913 -30.308 1.00 93.56 183 GLN A C 1
ATOM 1385 O O . GLN A 1 183 ? 14.228 -8.590 -29.956 1.00 93.56 183 GLN A O 1
ATOM 1390 N N . SER A 1 184 ? 12.154 -8.476 -30.786 1.00 94.19 184 SER A N 1
ATOM 1391 C CA . SER A 1 184 ? 12.038 -9.935 -30.957 1.00 94.19 184 SER A CA 1
ATOM 1392 C C . SER A 1 184 ? 13.088 -10.479 -31.925 1.00 94.19 184 SER A C 1
ATOM 1394 O O . SER A 1 184 ? 13.701 -11.506 -31.650 1.00 94.19 184 SER A O 1
ATOM 1396 N N 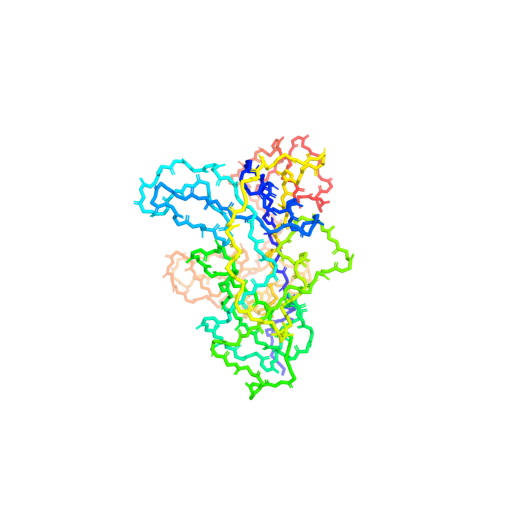. ALA A 1 185 ? 13.327 -9.784 -33.041 1.00 92.75 185 ALA A N 1
ATOM 1397 C CA . ALA A 1 185 ? 14.375 -10.162 -33.983 1.00 92.75 185 ALA A CA 1
ATOM 1398 C C . ALA A 1 185 ? 15.781 -9.991 -33.390 1.00 92.75 185 ALA A C 1
ATOM 1400 O O . ALA A 1 185 ? 16.639 -10.837 -33.618 1.00 92.75 185 ALA A O 1
ATOM 1401 N N . TYR A 1 186 ? 16.005 -8.939 -32.596 1.00 94.25 186 TYR A N 1
ATOM 1402 C CA . TYR A 1 186 ? 17.264 -8.748 -31.874 1.00 94.25 186 TYR A CA 1
ATOM 1403 C C . TYR A 1 186 ? 17.539 -9.875 -30.872 1.00 94.25 186 TYR A C 1
ATOM 1405 O O . TYR A 1 186 ? 18.626 -10.438 -30.889 1.00 94.25 186 TYR A O 1
ATOM 1413 N N . ILE A 1 187 ? 16.552 -10.253 -30.054 1.00 94.19 187 ILE A N 1
ATOM 1414 C CA . ILE A 1 187 ? 16.681 -11.347 -29.079 1.00 94.19 187 ILE A CA 1
ATOM 1415 C C . ILE A 1 187 ? 16.989 -12.672 -29.792 1.00 94.19 187 ILE A C 1
ATOM 1417 O O . ILE A 1 187 ? 17.914 -13.367 -29.391 1.00 94.19 187 ILE A O 1
ATOM 1421 N N . LYS A 1 188 ? 16.292 -12.980 -30.894 1.00 93.44 188 LYS A N 1
ATOM 1422 C CA . LYS A 1 188 ? 16.586 -14.163 -31.724 1.00 93.44 188 LYS A CA 1
ATOM 1423 C C . LYS A 1 188 ? 18.006 -14.128 -32.306 1.00 93.44 188 LYS A C 1
ATOM 1425 O O . LYS A 1 188 ? 18.705 -15.130 -32.282 1.00 93.44 188 LYS A O 1
ATOM 1430 N N . ALA A 1 189 ? 18.472 -12.972 -32.782 1.00 93.88 189 ALA A N 1
ATOM 1431 C CA . ALA A 1 189 ? 19.840 -12.829 -33.285 1.00 93.88 189 ALA A CA 1
ATOM 1432 C C . ALA A 1 189 ? 20.901 -13.045 -32.187 1.00 93.88 189 ALA A C 1
ATOM 1434 O O . ALA A 1 189 ? 21.969 -13.593 -32.467 1.00 93.88 189 ALA A O 1
ATOM 1435 N N . LEU A 1 190 ? 20.609 -12.676 -30.933 1.00 94.31 190 LEU A N 1
ATOM 1436 C CA . LEU A 1 190 ? 21.505 -12.944 -29.804 1.00 94.31 190 LEU A CA 1
ATOM 1437 C C . LEU A 1 190 ? 21.678 -14.447 -29.533 1.00 94.31 190 LEU A C 1
ATOM 1439 O O . LEU A 1 190 ? 22.775 -14.847 -29.142 1.00 94.31 190 LEU A O 1
ATOM 1443 N N . GLU A 1 191 ? 20.665 -15.286 -29.791 1.00 94.00 191 GLU A N 1
ATOM 1444 C CA . GLU A 1 191 ? 20.794 -16.756 -29.710 1.00 94.00 191 GLU A CA 1
ATOM 1445 C C . GLU A 1 191 ? 21.862 -17.276 -30.689 1.00 94.00 191 GLU A C 1
ATOM 1447 O O . GLU A 1 191 ? 22.635 -18.180 -30.370 1.00 94.00 191 GLU A O 1
ATOM 1452 N N . GLU A 1 192 ? 21.979 -16.630 -31.850 1.00 92.88 192 GLU A N 1
ATOM 1453 C CA . GLU A 1 192 ? 23.001 -16.892 -32.869 1.00 92.88 192 GLU A CA 1
ATOM 1454 C C . GLU A 1 192 ? 24.327 -16.152 -32.608 1.00 92.88 192 GLU A C 1
ATOM 1456 O O . GLU A 1 192 ? 25.238 -16.199 -33.435 1.00 92.88 192 GLU A O 1
ATOM 1461 N N . ARG A 1 193 ? 24.466 -15.471 -31.460 1.00 93.69 193 ARG A N 1
ATOM 1462 C CA . ARG A 1 193 ? 25.627 -14.636 -31.088 1.00 93.69 193 ARG A CA 1
ATOM 1463 C C . ARG A 1 193 ? 25.869 -13.460 -32.041 1.00 93.69 193 ARG A C 1
ATOM 1465 O O . ARG A 1 193 ? 27.010 -13.034 -32.231 1.00 93.69 193 ARG A O 1
ATOM 1472 N N . ARG A 1 194 ? 24.801 -12.924 -32.631 1.00 93.69 194 ARG A N 1
ATOM 1473 C CA . ARG A 1 194 ? 24.835 -11.785 -33.554 1.00 93.69 194 ARG A CA 1
ATOM 1474 C C . ARG A 1 194 ? 24.215 -10.559 -32.902 1.00 93.69 194 ARG A C 1
ATOM 1476 O O . ARG A 1 194 ? 23.120 -10.617 -32.347 1.00 93.69 194 ARG A O 1
ATOM 1483 N N . THR A 1 195 ? 24.888 -9.421 -33.019 1.00 94.69 195 THR A N 1
ATOM 1484 C CA . THR A 1 195 ? 24.347 -8.136 -32.569 1.00 94.69 195 THR A CA 1
ATOM 1485 C C . THR A 1 195 ? 23.756 -7.417 -33.771 1.00 94.69 195 THR A C 1
ATOM 1487 O O . THR A 1 195 ? 24.467 -7.075 -34.709 1.00 94.69 195 THR A O 1
ATOM 1490 N N . VAL A 1 196 ? 22.450 -7.165 -33.758 1.00 95.38 196 VAL A N 1
ATOM 1491 C CA . VAL A 1 196 ? 21.763 -6.458 -34.848 1.00 95.38 196 VAL A CA 1
ATOM 1492 C C . VAL A 1 196 ? 21.131 -5.163 -34.348 1.00 95.38 196 VAL A C 1
ATOM 1494 O O . VAL A 1 196 ? 20.683 -5.066 -33.208 1.00 95.38 196 VAL A O 1
ATOM 1497 N N . GLY A 1 197 ? 21.093 -4.153 -35.208 1.00 95.88 197 GLY A N 1
ATOM 1498 C CA . GLY A 1 197 ? 20.354 -2.913 -35.003 1.00 95.88 197 GLY A CA 1
ATOM 1499 C C . GLY A 1 197 ? 19.435 -2.619 -36.176 1.00 95.88 197 GLY A C 1
ATOM 1500 O O . GLY A 1 197 ? 19.423 -3.342 -37.170 1.00 95.88 197 GLY A O 1
ATOM 1501 N N . GLU A 1 198 ? 18.684 -1.528 -36.087 1.00 97.00 198 GLU A N 1
ATOM 1502 C CA . GLU A 1 198 ? 17.873 -1.039 -37.202 1.00 97.00 198 GLU A CA 1
ATOM 1503 C C . GLU A 1 198 ? 18.329 0.355 -37.636 1.00 97.00 198 GLU A C 1
ATOM 1505 O O . GLU A 1 198 ? 18.593 1.233 -36.804 1.00 97.00 198 GLU A O 1
ATOM 1510 N N . ARG A 1 199 ? 18.432 0.553 -38.954 1.00 97.62 199 ARG A N 1
ATOM 1511 C CA . ARG A 1 199 ? 18.865 1.807 -39.569 1.00 97.62 199 ARG A CA 1
ATOM 1512 C C . ARG A 1 199 ? 17.688 2.750 -39.792 1.00 97.62 199 ARG A C 1
ATOM 1514 O O . ARG A 1 199 ? 16.657 2.378 -40.349 1.00 97.62 199 ARG A O 1
ATOM 1521 N N . CYS A 1 200 ? 17.872 4.008 -39.401 1.00 97.50 200 CYS A N 1
ATOM 1522 C CA . CYS A 1 200 ? 16.937 5.081 -39.707 1.00 97.50 200 CYS A CA 1
ATOM 1523 C C . CYS A 1 200 ? 16.996 5.457 -41.198 1.00 97.50 200 CYS A C 1
ATOM 1525 O O . CYS A 1 200 ? 18.084 5.773 -41.688 1.00 97.50 200 CYS A O 1
ATOM 1527 N N . PRO A 1 201 ? 15.863 5.513 -41.925 1.00 97.25 201 PRO A N 1
ATOM 1528 C CA . PRO A 1 201 ? 15.867 5.941 -43.324 1.00 97.25 201 PRO A CA 1
ATOM 1529 C C . PRO A 1 201 ? 16.233 7.425 -43.491 1.00 97.25 201 PRO A C 1
ATOM 1531 O O . PRO A 1 201 ? 16.802 7.786 -44.514 1.00 97.25 201 PRO A O 1
ATOM 1534 N N . ALA A 1 202 ? 15.974 8.269 -42.483 1.00 97.25 202 ALA A N 1
ATOM 1535 C CA . ALA A 1 202 ? 16.237 9.709 -42.542 1.00 97.25 202 ALA A CA 1
ATOM 1536 C C . ALA A 1 202 ? 17.683 10.074 -42.160 1.00 97.25 202 ALA A C 1
ATOM 1538 O O . ALA A 1 202 ? 18.419 10.640 -42.958 1.00 97.25 202 ALA A O 1
ATOM 1539 N N . CYS A 1 203 ? 18.115 9.738 -40.939 1.00 97.25 203 CYS A N 1
ATOM 1540 C CA . CYS A 1 203 ? 19.438 10.132 -40.434 1.00 97.25 203 CYS A CA 1
ATOM 1541 C C . CYS A 1 203 ? 20.520 9.058 -40.604 1.00 97.25 203 CYS A C 1
ATOM 1543 O O . CYS A 1 203 ? 21.661 9.282 -40.207 1.00 97.25 203 CYS A O 1
ATOM 1545 N N . ARG A 1 204 ? 20.165 7.879 -41.136 1.00 96.75 204 ARG A N 1
ATOM 1546 C CA . ARG A 1 204 ? 21.064 6.737 -41.406 1.00 96.75 204 ARG A CA 1
ATOM 1547 C C . ARG A 1 204 ? 21.797 6.153 -40.187 1.00 96.75 204 ARG A C 1
ATOM 1549 O O . ARG A 1 204 ? 22.541 5.187 -40.347 1.00 96.75 204 ARG A O 1
ATOM 1556 N N . LYS A 1 205 ? 21.543 6.656 -38.972 1.00 96.31 205 LYS A N 1
ATOM 1557 C CA . LYS A 1 205 ? 22.016 6.055 -37.714 1.00 96.31 205 LYS A CA 1
ATOM 1558 C C . LYS A 1 205 ? 21.426 4.656 -37.530 1.00 96.31 205 LYS A C 1
ATOM 1560 O O . LYS A 1 205 ? 20.274 4.422 -37.896 1.00 96.31 205 LYS A O 1
ATOM 1565 N N . VAL A 1 206 ? 22.213 3.756 -36.946 1.00 96.56 206 VAL A N 1
ATOM 1566 C CA . VAL A 1 206 ? 21.799 2.400 -36.560 1.00 96.56 206 VAL A CA 1
ATOM 1567 C C . VAL A 1 206 ? 21.646 2.366 -35.043 1.00 96.56 206 VAL A C 1
ATOM 1569 O O . VAL A 1 206 ? 22.572 2.758 -34.336 1.00 96.56 206 VAL A O 1
ATOM 1572 N N . TYR A 1 207 ? 20.489 1.927 -34.546 1.00 95.00 207 TYR A N 1
ATOM 1573 C CA . TYR A 1 207 ? 20.212 1.845 -33.108 1.00 95.00 207 TYR A CA 1
ATOM 1574 C C . TYR A 1 207 ? 20.250 0.397 -32.622 1.00 95.00 207 TYR A C 1
ATOM 1576 O O . TYR A 1 207 ? 19.621 -0.476 -33.222 1.00 95.00 207 TYR A O 1
ATOM 1584 N N . VAL A 1 208 ? 20.968 0.177 -31.519 1.00 93.94 208 VAL A N 1
ATOM 1585 C CA . VAL A 1 208 ? 21.125 -1.111 -30.833 1.00 93.94 208 VAL A CA 1
ATOM 1586 C C . VAL A 1 208 ? 20.903 -0.879 -29.327 1.00 93.94 208 VAL A C 1
ATOM 1588 O O . VAL A 1 208 ? 21.530 0.029 -28.782 1.00 93.94 208 VAL A O 1
ATOM 1591 N N . PRO A 1 209 ? 20.032 -1.649 -28.648 1.00 93.88 209 PRO A N 1
ATOM 1592 C CA . PRO A 1 209 ? 19.054 -2.559 -29.244 1.00 93.88 209 PRO A CA 1
ATOM 1593 C C . PRO A 1 209 ? 18.026 -1.791 -30.105 1.00 93.88 209 PRO A C 1
ATOM 1595 O O . PRO A 1 209 ? 17.694 -0.638 -29.796 1.00 93.88 209 PRO A O 1
ATOM 1598 N N . PRO A 1 210 ? 17.516 -2.389 -31.196 1.00 94.44 210 PRO A N 1
ATOM 1599 C CA . PRO A 1 210 ? 16.560 -1.725 -32.073 1.00 94.44 210 PRO A CA 1
ATOM 1600 C C . PRO A 1 210 ? 15.193 -1.576 -31.395 1.00 94.44 210 PRO A C 1
ATOM 1602 O O . PRO A 1 210 ? 14.741 -2.457 -30.665 1.00 94.44 210 PRO A O 1
ATOM 1605 N N . ARG A 1 211 ? 14.508 -0.455 -31.655 1.00 91.94 211 ARG A N 1
ATOM 1606 C CA . ARG A 1 211 ? 13.186 -0.141 -31.074 1.00 91.94 211 ARG A CA 1
ATOM 1607 C C . ARG A 1 211 ? 12.034 -0.171 -32.085 1.00 91.94 211 ARG A C 1
ATOM 1609 O O . ARG A 1 211 ? 10.893 0.007 -31.683 1.00 91.94 211 ARG A O 1
ATOM 1616 N N . GLY A 1 212 ? 12.305 -0.351 -33.382 1.00 93.88 212 GLY A N 1
ATOM 1617 C CA . GLY A 1 212 ? 11.301 -0.184 -34.444 1.00 93.88 212 GLY A CA 1
ATOM 1618 C C . GLY A 1 212 ? 11.064 1.272 -34.862 1.00 93.88 212 GLY A C 1
ATOM 1619 O O . GLY A 1 212 ? 10.309 1.528 -35.798 1.00 93.88 212 GLY A O 1
ATOM 1620 N N . ALA A 1 213 ? 11.705 2.233 -34.192 1.00 96.00 213 ALA A N 1
ATOM 1621 C CA . ALA A 1 213 ? 11.649 3.649 -34.524 1.00 96.00 213 ALA A CA 1
ATOM 1622 C C . ALA A 1 213 ? 12.942 4.373 -34.127 1.00 96.00 213 ALA A C 1
ATOM 1624 O O . ALA A 1 213 ? 13.618 4.013 -33.159 1.00 96.00 213 ALA A O 1
ATOM 1625 N N . CYS A 1 214 ? 13.264 5.433 -34.866 1.00 96.31 214 CYS A N 1
ATOM 1626 C CA . CYS A 1 214 ? 14.398 6.304 -34.598 1.00 96.31 214 CYS A CA 1
ATOM 1627 C C . CYS A 1 214 ? 14.045 7.288 -33.466 1.00 96.31 214 CYS A C 1
ATOM 1629 O O . CYS A 1 214 ? 13.190 8.147 -33.684 1.00 96.31 214 CYS A O 1
ATOM 1631 N N . PRO A 1 215 ? 14.720 7.264 -32.300 1.00 94.44 215 PRO A N 1
ATOM 1632 C CA . PRO A 1 215 ? 14.424 8.182 -31.196 1.00 94.44 215 PRO A CA 1
ATOM 1633 C C . PRO A 1 215 ? 14.758 9.647 -31.509 1.00 94.44 215 PRO A C 1
ATOM 1635 O O . PRO A 1 215 ? 14.254 10.540 -30.843 1.00 94.44 215 PRO A O 1
ATOM 1638 N N . THR A 1 216 ? 15.609 9.911 -32.506 1.00 95.94 216 THR A N 1
ATOM 1639 C CA . THR A 1 216 ? 15.950 11.282 -32.919 1.00 95.94 216 THR A CA 1
ATOM 1640 C C . THR A 1 216 ? 14.971 11.839 -33.953 1.00 95.94 216 THR A C 1
ATOM 1642 O O . THR A 1 216 ? 14.636 13.014 -33.900 1.00 95.94 216 THR A O 1
ATOM 1645 N N . CYS A 1 217 ? 14.530 11.020 -34.911 1.00 96.69 217 CYS A N 1
ATOM 1646 C CA . CYS A 1 217 ? 13.707 11.477 -36.038 1.00 96.69 217 CYS A CA 1
ATOM 1647 C C . CYS A 1 217 ? 12.216 11.147 -35.884 1.00 96.69 217 CYS A C 1
ATOM 1649 O O . CYS A 1 217 ? 11.418 11.643 -36.667 1.00 96.69 217 CYS A O 1
ATOM 1651 N N . GLY A 1 218 ? 11.842 10.262 -34.954 1.00 95.69 218 GLY A N 1
ATOM 1652 C CA . GLY A 1 218 ? 10.459 9.815 -34.755 1.00 95.69 218 GLY A CA 1
ATOM 1653 C C . GLY A 1 218 ? 9.897 8.914 -35.863 1.00 95.69 218 GLY A C 1
ATOM 1654 O O . GLY A 1 218 ? 8.716 8.591 -35.836 1.00 95.69 218 GLY A O 1
ATOM 1655 N N . VAL A 1 219 ? 10.713 8.500 -36.839 1.00 96.81 219 VAL A N 1
ATOM 1656 C CA . VAL A 1 219 ? 10.275 7.664 -37.973 1.00 96.81 219 VAL A CA 1
ATOM 1657 C C . VAL A 1 219 ? 10.509 6.180 -37.714 1.00 96.81 219 VAL A C 1
ATOM 1659 O O . VAL A 1 219 ? 11.464 5.812 -37.025 1.00 96.81 219 VAL A O 1
ATOM 1662 N N . ALA A 1 220 ? 9.672 5.329 -38.308 1.00 96.50 220 ALA A N 1
ATOM 1663 C CA . ALA A 1 220 ? 9.818 3.880 -38.233 1.00 96.50 220 ALA A CA 1
ATOM 1664 C C . ALA A 1 220 ? 11.150 3.407 -38.838 1.00 96.50 220 ALA A C 1
ATOM 1666 O O . ALA A 1 220 ? 11.626 3.935 -39.848 1.00 96.50 220 ALA A O 1
ATOM 1667 N N . THR A 1 221 ? 11.736 2.384 -38.223 1.00 96.00 221 THR A N 1
ATOM 1668 C CA . THR A 1 221 ? 12.937 1.708 -38.716 1.00 96.00 221 THR A CA 1
ATOM 1669 C C . THR A 1 221 ? 12.598 0.276 -39.098 1.00 96.00 221 THR A C 1
ATOM 1671 O O . THR A 1 221 ? 11.814 -0.388 -38.427 1.00 96.00 221 THR A O 1
ATOM 1674 N N . ALA A 1 222 ? 13.147 -0.187 -40.222 1.00 92.69 222 ALA A N 1
ATOM 1675 C CA . ALA A 1 222 ? 12.856 -1.528 -40.731 1.00 92.69 222 ALA A CA 1
ATOM 1676 C C . ALA A 1 222 ? 14.070 -2.267 -41.300 1.00 92.69 222 ALA A C 1
ATOM 1678 O O . ALA A 1 222 ? 14.073 -3.496 -41.312 1.00 92.69 222 ALA A O 1
ATOM 1679 N N . GLU A 1 223 ? 15.083 -1.529 -41.756 1.00 95.19 223 GLU A N 1
ATOM 1680 C CA . GLU A 1 223 ? 16.325 -2.066 -42.303 1.00 95.19 223 GLU A CA 1
ATOM 1681 C C . GLU A 1 223 ? 17.201 -2.603 -41.163 1.00 95.19 223 GLU A C 1
ATOM 1683 O O . GLU A 1 223 ? 17.791 -1.819 -40.416 1.00 95.19 223 GLU A O 1
ATOM 1688 N N . GLN A 1 224 ? 17.275 -3.929 -41.018 1.00 93.81 224 GLN A N 1
ATOM 1689 C CA . GLN A 1 224 ? 18.189 -4.563 -40.069 1.00 93.81 224 GLN A CA 1
ATOM 1690 C C . GLN A 1 224 ? 19.630 -4.496 -40.564 1.00 93.81 224 GLN A C 1
ATOM 1692 O O . GLN A 1 224 ? 19.918 -4.706 -41.742 1.00 93.81 224 GLN A O 1
ATOM 1697 N N . VAL A 1 225 ? 20.537 -4.223 -39.636 1.00 95.69 225 VAL A N 1
ATOM 1698 C CA . VAL A 1 225 ? 21.969 -4.118 -39.885 1.00 95.69 225 VAL A CA 1
ATOM 1699 C C . VAL A 1 225 ? 22.689 -4.873 -38.785 1.00 95.69 225 VAL A C 1
ATOM 1701 O O . VAL A 1 225 ? 22.539 -4.545 -37.609 1.00 95.69 225 VAL A O 1
ATOM 1704 N N . GLU A 1 226 ? 23.484 -5.868 -39.159 1.00 95.31 226 GLU A N 1
ATOM 1705 C CA . GLU A 1 226 ? 24.395 -6.512 -38.220 1.00 95.31 226 GLU A CA 1
ATOM 1706 C C . GLU A 1 226 ? 25.522 -5.546 -37.857 1.00 95.31 226 GLU A C 1
ATOM 1708 O O . GLU A 1 226 ? 26.153 -4.941 -38.730 1.00 95.31 226 GLU A O 1
ATOM 1713 N N . VAL A 1 227 ? 25.748 -5.373 -36.560 1.00 92.69 227 VAL A N 1
ATOM 1714 C CA . VAL A 1 227 ? 26.872 -4.611 -36.030 1.00 92.69 227 VAL A CA 1
ATOM 1715 C C . VAL A 1 227 ? 27.895 -5.591 -35.471 1.00 92.69 227 VAL A C 1
ATOM 1717 O O . VAL A 1 227 ? 27.554 -6.589 -34.837 1.00 92.69 227 VAL A O 1
ATOM 1720 N N . GLY A 1 228 ? 29.172 -5.324 -35.737 1.00 87.81 228 GLY A N 1
ATOM 1721 C CA . GLY A 1 228 ? 30.251 -6.168 -35.239 1.00 87.81 228 GLY A CA 1
ATOM 1722 C C . GLY A 1 228 ? 30.340 -6.159 -33.705 1.00 87.81 228 GLY A C 1
ATOM 1723 O O . GLY A 1 228 ? 29.815 -5.259 -33.051 1.00 87.81 228 GLY A O 1
ATOM 1724 N N . PRO A 1 229 ? 31.074 -7.110 -33.108 1.00 87.38 229 PRO A N 1
ATOM 1725 C CA . PRO A 1 229 ? 31.181 -7.266 -31.653 1.00 87.38 229 PRO A CA 1
ATOM 1726 C C . PRO A 1 229 ? 32.088 -6.221 -30.977 1.00 87.38 229 PRO A C 1
ATOM 1728 O O . PRO A 1 229 ? 32.352 -6.310 -29.782 1.00 87.38 229 PRO A O 1
ATOM 1731 N N . ARG A 1 230 ? 32.631 -5.264 -31.739 1.00 89.81 230 ARG A N 1
ATOM 1732 C CA . ARG A 1 230 ? 33.560 -4.235 -31.258 1.00 89.81 230 ARG A CA 1
ATOM 1733 C C . ARG A 1 230 ? 32.850 -2.889 -31.208 1.00 89.81 230 ARG A C 1
ATOM 1735 O O . ARG A 1 230 ? 32.107 -2.551 -32.125 1.00 89.81 230 ARG A O 1
ATOM 1742 N N . GLY A 1 231 ? 33.147 -2.106 -30.181 1.00 89.12 231 GLY A N 1
ATOM 1743 C CA . GLY A 1 231 ? 32.650 -0.746 -30.023 1.00 89.12 231 GLY A CA 1
ATOM 1744 C C . GLY A 1 231 ? 33.687 0.150 -29.357 1.00 89.12 231 GLY A C 1
ATOM 1745 O O . GLY A 1 231 ? 34.735 -0.316 -28.911 1.00 89.12 231 GLY A O 1
ATOM 1746 N N . THR A 1 232 ? 33.371 1.438 -29.292 1.00 92.69 232 THR A N 1
ATOM 1747 C CA . THR A 1 232 ? 34.159 2.441 -28.573 1.00 92.69 232 THR A CA 1
ATOM 1748 C C . THR A 1 232 ? 33.351 2.901 -27.370 1.00 92.69 232 THR A C 1
ATOM 1750 O O . THR A 1 232 ? 32.204 3.311 -27.535 1.00 92.69 232 THR A O 1
ATOM 1753 N N . VAL A 1 233 ? 33.942 2.859 -26.174 1.00 92.56 233 VAL A N 1
ATOM 1754 C CA . VAL A 1 233 ? 33.329 3.438 -24.970 1.00 92.56 233 VAL A CA 1
ATOM 1755 C C . VAL A 1 233 ? 33.293 4.956 -25.124 1.00 92.56 233 VAL A C 1
ATOM 1757 O O . VAL A 1 233 ? 34.334 5.588 -25.293 1.00 92.56 233 VAL A O 1
ATOM 1760 N N . THR A 1 234 ? 32.099 5.545 -25.088 1.00 94.44 234 THR A N 1
ATOM 1761 C CA . THR A 1 234 ? 31.916 7.000 -25.231 1.00 94.44 234 THR A CA 1
ATOM 1762 C C . THR A 1 234 ? 31.716 7.712 -23.897 1.00 94.44 234 THR A C 1
ATOM 1764 O O . THR A 1 234 ? 31.970 8.908 -23.797 1.00 94.44 234 THR A O 1
ATOM 1767 N N . THR A 1 235 ? 31.229 7.005 -22.880 1.00 95.38 235 THR A N 1
ATOM 1768 C CA . THR A 1 235 ? 30.989 7.519 -21.527 1.00 95.38 235 THR A CA 1
ATOM 1769 C C . THR A 1 235 ? 31.040 6.360 -20.535 1.00 95.38 235 THR A C 1
ATOM 1771 O O . THR A 1 235 ? 30.901 5.212 -20.944 1.00 95.38 235 THR A O 1
ATOM 1774 N N . PHE A 1 236 ? 31.278 6.646 -19.259 1.00 94.75 236 PHE A N 1
ATOM 1775 C CA . PHE A 1 236 ? 31.276 5.647 -18.194 1.00 94.75 236 PHE A CA 1
ATOM 1776 C C . PHE A 1 236 ? 31.019 6.309 -16.835 1.00 94.75 236 PHE A C 1
ATOM 1778 O O . PHE A 1 236 ? 31.238 7.512 -16.668 1.00 94.75 236 PHE A O 1
ATOM 1785 N N . CYS A 1 237 ? 30.605 5.522 -15.844 1.00 92.81 237 CYS A N 1
ATOM 1786 C CA . CYS A 1 237 ? 30.588 5.914 -14.437 1.00 92.81 237 CYS A CA 1
ATOM 1787 C C . CYS A 1 237 ? 31.220 4.830 -13.550 1.00 92.81 237 CYS A C 1
ATOM 1789 O O . CYS A 1 237 ? 31.283 3.658 -13.924 1.00 92.81 237 CYS A O 1
ATOM 1791 N N . ILE A 1 238 ? 31.716 5.235 -12.375 1.00 92.44 238 ILE A N 1
ATOM 1792 C CA . ILE A 1 238 ? 32.282 4.328 -11.369 1.00 92.44 238 ILE A CA 1
ATOM 1793 C C . ILE A 1 238 ? 31.261 4.160 -10.247 1.00 92.44 238 ILE A C 1
ATOM 1795 O O . ILE A 1 238 ? 30.922 5.119 -9.548 1.00 92.44 238 ILE A O 1
ATOM 1799 N N . VAL A 1 239 ? 30.783 2.932 -10.067 1.00 88.50 239 VAL A N 1
ATOM 1800 C CA . VAL A 1 239 ? 29.834 2.581 -9.013 1.00 88.50 239 VAL A CA 1
ATOM 1801 C C . VAL A 1 239 ? 30.608 2.206 -7.755 1.00 88.50 239 VAL A C 1
ATOM 1803 O O . VAL A 1 239 ? 31.322 1.208 -7.729 1.00 88.50 239 VAL A O 1
ATOM 1806 N N . ASN A 1 240 ? 30.455 3.021 -6.708 1.00 89.31 240 ASN A N 1
ATOM 1807 C CA . ASN A 1 240 ? 31.129 2.849 -5.413 1.00 89.31 240 ASN A CA 1
ATOM 1808 C C . ASN A 1 240 ? 30.195 2.331 -4.306 1.00 89.31 240 ASN A C 1
ATOM 1810 O O . ASN A 1 240 ? 30.657 1.962 -3.232 1.00 89.31 240 ASN A O 1
ATOM 1814 N N . ILE A 1 241 ? 28.882 2.312 -4.553 1.00 82.56 241 ILE A N 1
ATOM 1815 C CA . ILE A 1 241 ? 27.862 1.863 -3.602 1.00 82.56 241 ILE A CA 1
ATOM 1816 C C . ILE A 1 241 ? 27.026 0.793 -4.296 1.00 82.56 241 ILE A C 1
ATOM 1818 O O . ILE A 1 241 ? 26.476 1.040 -5.369 1.00 82.56 241 ILE A O 1
ATOM 1822 N N . LYS A 1 242 ? 26.920 -0.391 -3.686 1.00 70.00 242 LYS A N 1
ATOM 1823 C CA . LYS A 1 242 ? 25.996 -1.431 -4.152 1.00 70.00 242 LYS A CA 1
ATOM 1824 C C . LYS A 1 242 ? 24.573 -1.027 -3.786 1.00 70.00 242 LYS A C 1
ATOM 1826 O O . LYS A 1 242 ? 24.308 -0.699 -2.629 1.00 70.00 242 LYS A O 1
ATOM 1831 N N . ALA A 1 243 ? 23.653 -1.058 -4.745 1.00 65.00 243 ALA A N 1
ATOM 1832 C CA . ALA A 1 243 ? 22.247 -0.888 -4.411 1.00 65.00 243 ALA A CA 1
ATOM 1833 C C . ALA A 1 243 ? 21.777 -2.123 -3.627 1.00 65.00 243 ALA A C 1
ATOM 1835 O O . ALA A 1 243 ? 22.121 -3.246 -3.975 1.00 65.00 243 ALA A O 1
ATOM 1836 N N . ALA A 1 244 ? 20.985 -1.950 -2.568 1.00 61.56 244 ALA A N 1
ATOM 1837 C CA . ALA A 1 244 ? 20.587 -3.064 -1.697 1.00 61.56 244 ALA A CA 1
ATOM 1838 C C . ALA A 1 244 ? 19.856 -4.213 -2.436 1.00 61.56 244 ALA A C 1
ATOM 1840 O O . ALA A 1 244 ? 19.851 -5.346 -1.969 1.00 61.56 244 ALA A O 1
ATOM 1841 N N . HIS A 1 245 ? 19.277 -3.932 -3.607 1.00 60.22 245 HIS A N 1
ATOM 1842 C CA . HIS A 1 245 ? 18.591 -4.890 -4.479 1.00 60.22 245 HIS A CA 1
ATOM 1843 C C . HIS A 1 245 ? 19.491 -5.514 -5.565 1.00 60.22 245 HIS A C 1
ATOM 1845 O O . HIS A 1 245 ? 19.025 -6.355 -6.329 1.00 60.22 245 HIS A O 1
ATOM 1851 N N . THR A 1 246 ? 20.783 -5.168 -5.648 1.00 54.19 246 THR A N 1
ATOM 1852 C CA . THR A 1 246 ? 21.728 -5.777 -6.610 1.00 54.19 246 THR A CA 1
ATOM 1853 C C . THR A 1 246 ? 22.271 -7.121 -6.127 1.00 54.19 246 THR A C 1
ATOM 1855 O O . THR A 1 246 ? 23.389 -7.487 -6.480 1.00 54.19 246 THR A O 1
ATOM 1858 N N . ALA A 1 247 ? 21.500 -7.876 -5.338 1.00 50.81 247 ALA A N 1
ATOM 1859 C CA . ALA A 1 247 ? 21.879 -9.212 -4.873 1.00 50.81 247 ALA A CA 1
ATOM 1860 C C . ALA A 1 247 ? 22.220 -10.180 -6.029 1.00 50.81 247 ALA A C 1
ATOM 1862 O O . ALA A 1 247 ? 22.900 -11.171 -5.807 1.00 50.81 247 ALA A O 1
ATOM 1863 N N . ASN A 1 248 ? 21.809 -9.858 -7.263 1.00 49.78 248 ASN A N 1
ATOM 1864 C CA . ASN A 1 248 ? 22.080 -10.637 -8.475 1.00 49.78 248 ASN A CA 1
ATOM 1865 C C . ASN A 1 248 ? 23.326 -10.190 -9.270 1.00 49.78 248 ASN A C 1
ATOM 1867 O O . ASN A 1 248 ? 23.523 -10.659 -10.389 1.00 49.78 248 ASN A O 1
ATOM 1871 N N . LEU A 1 249 ? 24.145 -9.268 -8.754 1.00 60.72 249 LEU A N 1
ATOM 1872 C CA . LEU A 1 249 ? 25.416 -8.895 -9.380 1.00 60.72 249 LEU A CA 1
ATOM 1873 C C . LEU A 1 249 ? 26.564 -9.263 -8.433 1.00 60.72 249 LEU A C 1
ATOM 1875 O O . LEU A 1 249 ? 26.876 -8.508 -7.511 1.00 60.72 249 LEU A O 1
ATOM 1879 N N . ASP A 1 250 ? 27.226 -10.393 -8.704 1.00 70.75 250 ASP A N 1
ATOM 1880 C CA . ASP A 1 250 ? 28.487 -10.844 -8.079 1.00 70.75 250 ASP A CA 1
ATOM 1881 C C . ASP A 1 250 ? 29.682 -9.934 -8.448 1.00 70.75 250 ASP A C 1
ATOM 1883 O O . ASP A 1 250 ? 30.797 -10.378 -8.708 1.00 70.75 250 ASP A O 1
ATOM 1887 N N . ILE A 1 251 ? 29.449 -8.626 -8.532 1.00 79.38 251 ILE A N 1
ATOM 1888 C CA . ILE A 1 251 ? 30.425 -7.627 -8.946 1.00 79.38 251 ILE A CA 1
ATOM 1889 C C . ILE A 1 251 ? 30.881 -6.885 -7.692 1.00 79.38 251 ILE A C 1
ATOM 1891 O O . ILE A 1 251 ? 30.069 -6.320 -6.954 1.00 79.38 251 ILE A O 1
ATOM 1895 N N . GLU A 1 252 ? 32.177 -6.913 -7.401 1.00 83.25 252 GLU A N 1
ATOM 1896 C CA . GLU A 1 252 ? 32.764 -6.145 -6.302 1.00 83.25 252 GLU A CA 1
ATOM 1897 C C . GLU A 1 252 ? 32.790 -4.648 -6.627 1.00 83.25 252 GLU A C 1
ATOM 1899 O O . GLU A 1 252 ? 32.915 -4.244 -7.781 1.00 83.25 252 GLU A O 1
ATOM 1904 N N . VAL A 1 253 ? 32.639 -3.813 -5.596 1.00 85.31 253 VAL A N 1
ATOM 1905 C CA . VAL A 1 253 ? 32.828 -2.366 -5.743 1.00 85.31 253 VAL A CA 1
ATOM 1906 C C . VAL A 1 253 ? 34.295 -2.008 -5.472 1.00 85.31 253 VAL A C 1
ATOM 1908 O O . VAL A 1 253 ? 34.883 -2.580 -4.554 1.00 85.31 253 VAL A O 1
ATOM 1911 N N . PRO A 1 254 ? 34.872 -1.042 -6.209 1.00 89.88 254 PRO A N 1
ATOM 1912 C CA . PRO A 1 254 ? 34.239 -0.284 -7.289 1.00 89.88 254 PRO A CA 1
ATOM 1913 C C . PRO A 1 254 ? 34.221 -1.038 -8.632 1.00 89.88 254 PRO A C 1
ATOM 1915 O O . PRO A 1 254 ? 35.171 -1.741 -8.963 1.00 89.88 254 PRO A O 1
ATOM 1918 N N . TYR A 1 255 ? 33.184 -0.817 -9.451 1.00 87.31 255 TYR A N 1
ATOM 1919 C CA . TYR A 1 255 ? 33.139 -1.293 -10.843 1.00 87.31 255 TYR A CA 1
ATOM 1920 C C . TYR A 1 255 ? 32.758 -0.185 -11.829 1.00 87.31 255 TYR A C 1
ATOM 1922 O O . TYR A 1 255 ? 32.143 0.819 -11.460 1.00 87.31 255 TYR A O 1
ATOM 1930 N N . VAL A 1 256 ? 33.139 -0.367 -13.097 1.00 88.56 256 VAL A N 1
ATOM 1931 C CA . VAL A 1 256 ? 32.831 0.564 -14.191 1.00 88.56 256 VAL A CA 1
ATOM 1932 C C . VAL A 1 256 ? 31.554 0.118 -14.902 1.00 88.56 256 VAL A C 1
ATOM 1934 O O . VAL A 1 256 ? 31.452 -1.033 -15.320 1.00 88.56 256 VAL A O 1
ATOM 1937 N N . TYR A 1 257 ? 30.604 1.037 -15.063 1.00 84.56 257 TYR A N 1
ATOM 1938 C CA . TYR A 1 257 ? 29.431 0.880 -15.925 1.00 84.56 257 TYR A CA 1
ATOM 1939 C C . TYR A 1 257 ? 29.599 1.808 -17.136 1.00 84.56 257 TYR A C 1
ATOM 1941 O O . TYR A 1 257 ? 29.804 3.011 -16.957 1.00 84.56 257 TYR A O 1
ATOM 1949 N N . ALA A 1 258 ? 29.575 1.253 -18.349 1.00 83.31 258 ALA A N 1
ATOM 1950 C CA . ALA A 1 258 ? 29.907 1.937 -19.604 1.00 83.31 258 ALA A CA 1
ATOM 1951 C C . ALA A 1 258 ? 28.900 1.605 -20.711 1.00 83.31 258 ALA A C 1
ATOM 1953 O O . ALA A 1 258 ? 28.388 0.462 -20.704 1.00 83.31 258 ALA A O 1
#